Protein AF-A0A840SGR9-F1 (afdb_monomer_lite)

Foldseek 3Di:
DQDPLCVLLDPVCLLQADLVLVLLLVVVCPPLQPPADSCQSVDDNVSNSVSSCVSSVDDPQSDDLVSSQLSSLLSLLQDPVSLVLLVVLCVVVVHDLCPPVPDDDDPDPPSSRRRSNSSSCCVRPPVVSSVNSSQVSVVVPQDDWDKFFFPDALLDWDDDPVLLVQLQVVVQVVCCVVAVFNDWDWDWDDDDQKTKIKIWTKHHFDWDFDDDPPDTDTDTHTHTDIKMWIAGRRGNMIIIGPDDPVCVVVSVQSCCCRGSVHGCRRVDPCSVCSDDCVVVVVCDPVDDDDPPPPD

Sequence (295 aa):
MAGNLKKFVNPRFIKTVDLILMKALLARHEGECKGFSVDLLDQEEDSARTALESLLTGSEDSYPEGLRADLHRIAELGDARGLEIIQTQADRQGINLFPEMKTGDKDAPNKAHDPKHIAVRVFLEHPDLFDAAADHKAMLTADRLHEYAGRERGIAIDLTAEKVEAFRSAVAELFRDAFLGDYCRVGDYIDDDEINLVVSHGSMVSTMPVVEGQQERVISVRQISQAVLRYSENTGMLRLARVRKAHQPEIAELFASIVLEKPGFFDGDDAQDLYTLRPIELAGPSFAFDAATIR

Organism: NCBI:txid57001

pLDDT: mean 80.56, std 13.62, range [34.06, 95.5]

Structure (mmCIF, N/CA/C/O backbone):
data_AF-A0A840SGR9-F1
#
_entry.id   AF-A0A840SGR9-F1
#
loop_
_atom_site.group_PDB
_atom_site.id
_atom_site.type_symbol
_atom_site.label_atom_id
_atom_site.label_alt_id
_atom_site.label_comp_id
_atom_site.label_asym_id
_atom_site.label_entity_id
_atom_site.label_seq_id
_atom_site.pdbx_PDB_ins_code
_atom_site.Cartn_x
_atom_site.Cartn_y
_atom_site.Cartn_z
_atom_site.occupancy
_atom_site.B_iso_or_equiv
_atom_site.auth_seq_id
_atom_site.auth_comp_id
_atom_site.auth_asym_id
_atom_site.auth_atom_id
_atom_site.pdbx_PDB_model_num
ATOM 1 N N . MET A 1 1 ? 7.668 7.046 8.050 1.00 35.88 1 MET A N 1
ATOM 2 C CA . MET A 1 1 ? 7.599 6.941 9.523 1.00 35.88 1 MET A CA 1
ATOM 3 C C . MET A 1 1 ? 6.209 6.460 9.859 1.00 35.88 1 MET A C 1
ATOM 5 O O . MET A 1 1 ? 5.270 7.148 9.480 1.00 35.88 1 MET A O 1
ATOM 9 N N . ALA A 1 2 ? 6.080 5.295 10.493 1.00 42.34 2 ALA A N 1
ATOM 10 C CA . ALA A 1 2 ? 4.781 4.819 10.946 1.00 42.34 2 ALA A CA 1
ATOM 11 C C . ALA A 1 2 ? 4.152 5.884 11.853 1.00 42.34 2 ALA A C 1
ATOM 13 O O . ALA A 1 2 ? 4.804 6.393 12.772 1.00 42.34 2 ALA A O 1
ATOM 14 N N . GLY A 1 3 ? 2.915 6.277 11.546 1.00 52.06 3 GLY A N 1
ATOM 15 C CA . GLY A 1 3 ? 2.148 7.145 12.425 1.00 52.06 3 GLY A CA 1
ATOM 16 C C . GLY A 1 3 ? 2.084 6.494 13.802 1.00 52.06 3 GLY A C 1
ATOM 17 O O . GLY A 1 3 ? 1.818 5.300 13.911 1.00 52.06 3 GLY A O 1
ATOM 18 N N . ASN A 1 4 ? 2.382 7.262 14.848 1.00 67.12 4 ASN A N 1
ATOM 19 C CA . ASN A 1 4 ? 2.250 6.788 16.221 1.00 67.12 4 ASN A CA 1
ATOM 20 C C . ASN A 1 4 ? 0.805 6.295 16.412 1.00 67.12 4 ASN A C 1
ATOM 22 O O . ASN A 1 4 ? -0.126 7.102 16.325 1.00 67.12 4 ASN A O 1
ATOM 26 N N . LEU A 1 5 ? 0.629 4.988 16.628 1.00 76.75 5 LEU A N 1
ATOM 27 C CA . LEU A 1 5 ? -0.687 4.361 16.688 1.00 76.75 5 LEU A CA 1
ATOM 28 C C . LEU A 1 5 ? -1.539 4.988 17.800 1.00 76.75 5 LEU A C 1
ATOM 30 O O . LEU A 1 5 ? -2.708 5.280 17.566 1.00 76.75 5 LEU A O 1
ATOM 34 N N . LYS A 1 6 ? -0.944 5.379 18.936 1.00 75.19 6 LYS A N 1
ATOM 35 C CA . LYS A 1 6 ? -1.636 6.138 19.999 1.00 75.19 6 LYS A CA 1
ATOM 36 C C . LYS A 1 6 ? -2.180 7.498 19.541 1.00 75.19 6 LYS A C 1
ATOM 38 O O . LYS A 1 6 ? -3.177 7.976 20.074 1.00 75.19 6 LYS A O 1
ATOM 43 N N . LYS A 1 7 ? -1.573 8.150 18.538 1.00 78.81 7 LYS A N 1
ATOM 44 C CA . LYS A 1 7 ? -2.143 9.381 17.942 1.00 78.81 7 LYS A CA 1
ATOM 45 C C . LYS A 1 7 ? -3.364 9.079 17.073 1.00 78.81 7 LYS A C 1
ATOM 47 O O . LYS A 1 7 ? -4.292 9.895 17.001 1.00 78.81 7 LYS A O 1
ATOM 52 N N . PHE A 1 8 ? -3.358 7.933 16.396 1.00 82.69 8 PHE A N 1
ATOM 53 C CA . PHE A 1 8 ? -4.498 7.472 15.615 1.00 82.69 8 PHE A CA 1
ATOM 54 C C . PHE A 1 8 ? -5.645 7.038 16.539 1.00 82.69 8 PHE A C 1
ATOM 56 O O . PHE A 1 8 ? -6.760 7.543 16.415 1.00 82.69 8 PHE A O 1
ATOM 63 N N . VAL A 1 9 ? -5.355 6.229 17.549 1.00 84.31 9 VAL A N 1
ATOM 64 C CA . VAL A 1 9 ? -6.325 5.705 18.512 1.00 84.31 9 VAL A CA 1
ATOM 65 C C . VAL A 1 9 ? -6.526 6.676 19.684 1.00 84.31 9 VAL A C 1
ATOM 67 O O . VAL A 1 9 ? -6.272 6.382 20.845 1.00 84.31 9 VAL A O 1
ATOM 70 N N . ASN A 1 10 ? -6.935 7.904 19.367 1.00 85.00 10 ASN A N 1
ATOM 71 C CA . ASN A 1 10 ? -7.135 8.953 20.366 1.00 85.00 10 ASN A CA 1
ATOM 72 C C . ASN A 1 10 ? -8.564 8.925 20.959 1.00 85.00 10 ASN A C 1
ATOM 74 O O . ASN A 1 10 ? -9.469 8.351 20.349 1.00 85.00 10 ASN A O 1
ATOM 78 N N . PRO A 1 11 ? -8.817 9.594 22.103 1.00 84.81 11 PRO A N 1
ATOM 79 C CA . PRO A 1 11 ? -10.137 9.577 22.744 1.00 84.81 11 PRO A CA 1
ATOM 80 C C . PRO A 1 11 ? -11.277 10.058 21.842 1.00 84.81 11 PRO A C 1
ATOM 82 O O . PRO A 1 11 ? -12.408 9.601 21.972 1.00 84.81 11 PRO A O 1
ATOM 85 N N . ARG A 1 12 ? -10.995 10.972 20.902 1.00 85.56 12 ARG A N 1
ATOM 86 C CA . ARG A 1 12 ? -11.991 11.417 19.919 1.00 85.56 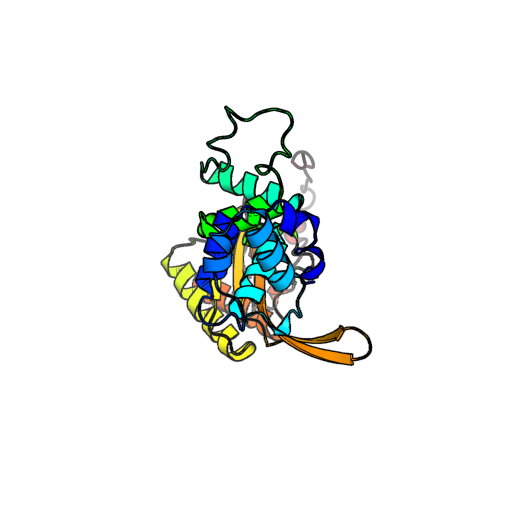12 ARG A CA 1
ATOM 87 C C . ARG A 1 12 ? -12.382 10.266 18.996 1.00 85.56 12 ARG A C 1
ATOM 89 O O . ARG A 1 12 ? -13.568 10.014 18.861 1.00 85.56 12 ARG A O 1
ATOM 96 N N . PHE A 1 13 ? -11.408 9.555 18.428 1.00 87.31 13 PHE A N 1
ATOM 97 C CA . PHE A 1 13 ? -11.648 8.404 17.558 1.00 87.31 13 PHE A CA 1
ATOM 98 C C . PHE A 1 13 ? -12.484 7.327 18.258 1.00 87.31 13 PHE A C 1
ATOM 100 O O . PHE A 1 13 ? -13.503 6.911 17.719 1.00 87.31 13 PHE A O 1
ATOM 107 N N . ILE A 1 14 ? -12.113 6.947 19.485 1.00 87.31 14 ILE A N 1
ATOM 108 C CA . ILE A 1 14 ? -12.827 5.922 20.270 1.00 87.31 14 ILE A CA 1
ATOM 109 C C . ILE A 1 14 ? -14.296 6.311 20.496 1.00 87.31 14 ILE A C 1
ATOM 111 O O . ILE A 1 14 ? -15.187 5.466 20.405 1.00 87.31 14 ILE A O 1
ATOM 115 N N . LYS A 1 15 ? -14.566 7.600 20.737 1.00 85.81 15 LYS A N 1
ATOM 116 C CA . LYS A 1 15 ? -15.925 8.124 20.929 1.00 85.81 15 LYS A CA 1
ATOM 117 C C . LYS A 1 15 ? -16.742 8.211 19.641 1.00 85.81 15 LYS A C 1
ATOM 119 O O . LYS A 1 15 ? -17.963 8.156 19.710 1.00 85.81 15 LYS A O 1
ATOM 124 N N . THR A 1 16 ? -16.106 8.390 18.483 1.00 82.94 16 THR A N 1
ATOM 125 C CA . THR A 1 16 ? -16.817 8.722 17.235 1.00 82.94 16 THR A CA 1
ATOM 126 C C . THR A 1 16 ? -16.870 7.597 16.211 1.00 82.94 16 THR A C 1
ATOM 128 O O . THR A 1 16 ? -17.729 7.637 15.330 1.00 82.94 16 THR A O 1
ATOM 131 N N . VAL A 1 17 ? -15.969 6.614 16.281 1.00 86.69 17 VAL A N 1
ATOM 132 C CA . VAL A 1 17 ? -15.926 5.492 15.331 1.00 86.69 17 VAL A CA 1
ATOM 133 C C . VAL A 1 17 ? -17.214 4.661 15.389 1.00 86.69 17 VAL A C 1
ATOM 135 O O . VAL A 1 17 ? -17.856 4.583 16.440 1.00 86.69 17 VAL A O 1
ATOM 138 N N . ASP A 1 18 ? -17.627 4.067 14.267 1.00 86.69 18 ASP A N 1
ATOM 139 C CA . ASP A 1 18 ? -18.767 3.146 14.274 1.00 86.69 18 ASP A CA 1
ATOM 140 C C . ASP A 1 18 ? -18.439 1.902 15.103 1.00 86.69 18 ASP A C 1
ATOM 142 O O . ASP A 1 18 ? -17.399 1.275 14.889 1.00 86.69 18 ASP A O 1
ATOM 146 N N . LEU A 1 19 ? -19.323 1.532 16.028 1.00 89.06 19 LEU A N 1
ATOM 147 C CA . LEU A 1 19 ? -19.149 0.310 16.809 1.00 89.06 19 LEU A CA 1
ATOM 148 C C . LEU A 1 19 ? -19.315 -0.939 15.942 1.00 89.06 19 LEU A C 1
ATOM 150 O O . LEU A 1 19 ? -18.609 -1.913 16.178 1.00 89.06 19 LEU A O 1
ATOM 154 N N . ILE A 1 20 ? -20.155 -0.899 14.903 1.00 89.19 20 ILE A N 1
ATOM 155 C CA . ILE A 1 20 ? -20.333 -2.005 13.954 1.00 89.19 20 ILE A CA 1
ATOM 156 C C . ILE A 1 20 ? -19.036 -2.230 13.171 1.00 89.19 20 ILE A C 1
ATOM 158 O O . ILE A 1 20 ? -18.568 -3.364 13.070 1.00 89.19 20 ILE A O 1
ATOM 162 N N . LEU A 1 21 ? -18.404 -1.155 12.684 1.00 90.56 21 LEU A N 1
ATOM 163 C CA . LEU A 1 21 ? -17.119 -1.254 11.982 1.00 90.56 21 LEU A CA 1
ATOM 164 C C . LEU A 1 21 ? -16.002 -1.734 12.912 1.00 90.56 21 LEU A C 1
ATOM 166 O O . LEU A 1 21 ? -15.217 -2.598 12.530 1.00 90.56 21 LEU A O 1
ATOM 170 N N . MET A 1 22 ? -15.934 -1.221 14.146 1.00 91.62 22 MET A N 1
ATOM 171 C CA . MET A 1 22 ? -14.940 -1.700 15.112 1.00 91.62 22 MET A CA 1
ATOM 172 C C . MET A 1 22 ? -15.157 -3.164 15.477 1.00 91.62 22 MET A C 1
ATOM 174 O O . MET A 1 22 ? -14.184 -3.908 15.579 1.00 91.62 22 MET A O 1
ATOM 178 N N . LYS A 1 23 ? -16.411 -3.598 15.623 1.00 92.00 23 LYS A N 1
ATOM 179 C CA . LYS A 1 23 ? -16.751 -5.002 15.843 1.00 92.00 23 LYS A CA 1
ATOM 180 C C . LYS A 1 23 ? -16.269 -5.863 14.681 1.00 92.00 23 LYS A C 1
AT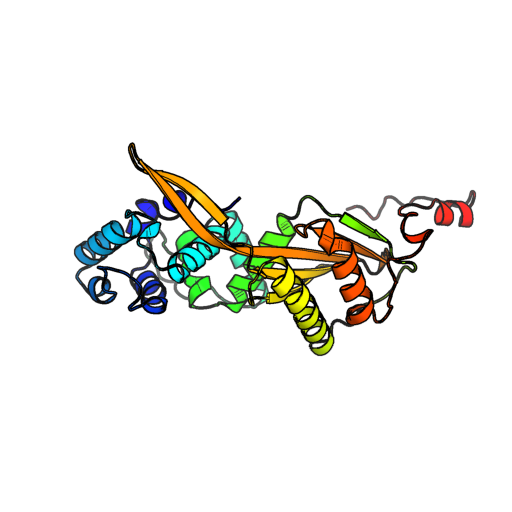OM 182 O O . LYS A 1 23 ? -15.577 -6.848 14.914 1.00 92.00 23 LYS A O 1
ATOM 187 N N . ALA A 1 24 ? -16.563 -5.461 13.445 1.00 92.62 24 ALA A N 1
ATOM 188 C CA . ALA A 1 24 ? -16.112 -6.162 12.246 1.00 92.62 24 ALA A CA 1
ATOM 189 C C . ALA A 1 24 ? -14.577 -6.216 12.141 1.00 92.62 24 ALA A C 1
ATOM 191 O O . ALA A 1 24 ? -14.026 -7.259 11.796 1.00 92.62 24 ALA A O 1
ATOM 192 N N . LEU A 1 25 ? -13.874 -5.132 12.492 1.00 92.81 25 LEU A N 1
ATOM 193 C CA . LEU A 1 25 ? -12.411 -5.109 12.533 1.00 92.81 25 LEU A CA 1
ATOM 194 C C . LEU A 1 25 ? -11.853 -6.079 13.581 1.00 92.81 25 LEU A C 1
ATOM 196 O O . LEU A 1 25 ? -10.953 -6.853 13.274 1.00 92.81 25 LEU A O 1
ATOM 200 N N . LEU A 1 26 ? -12.378 -6.049 14.808 1.00 91.38 26 LEU A N 1
ATOM 201 C CA . LEU A 1 26 ? -11.893 -6.884 15.910 1.00 91.38 26 LEU A CA 1
ATOM 202 C C . LEU A 1 26 ? -12.252 -8.364 15.731 1.00 91.38 26 LEU A C 1
ATOM 204 O O . LEU A 1 26 ? -11.460 -9.219 16.118 1.00 91.38 26 LEU A O 1
ATOM 208 N N . ALA A 1 27 ? -13.386 -8.672 15.095 1.00 91.19 27 ALA A N 1
ATOM 209 C CA . ALA A 1 27 ? -13.800 -10.039 14.771 1.00 91.19 27 ALA A CA 1
ATOM 210 C C . ALA A 1 27 ? -12.801 -10.769 13.858 1.00 91.19 27 ALA A C 1
ATOM 212 O O . ALA A 1 27 ? -12.652 -11.983 13.948 1.00 91.19 27 ALA A O 1
ATOM 213 N N . ARG A 1 28 ? -12.052 -10.039 13.019 1.00 90.19 28 ARG A N 1
ATOM 214 C CA . ARG A 1 28 ? -10.979 -10.616 12.184 1.00 90.19 28 ARG A CA 1
ATOM 215 C C . ARG A 1 28 ? -9.830 -11.209 13.003 1.00 90.19 28 ARG A C 1
ATOM 217 O O . ARG A 1 28 ? -9.076 -12.015 12.474 1.00 90.19 28 ARG A O 1
ATOM 224 N N . HIS A 1 29 ? -9.710 -10.795 14.263 1.00 88.62 29 HIS A N 1
ATOM 225 C CA . HIS A 1 29 ? -8.652 -11.179 15.201 1.00 88.62 29 HIS A CA 1
ATOM 226 C C . HIS A 1 29 ? -9.238 -11.875 16.443 1.00 88.62 29 HIS A C 1
ATOM 228 O O . HIS A 1 29 ? -8.640 -11.875 17.524 1.00 88.62 29 HIS A O 1
ATOM 234 N N . GLU A 1 30 ? -10.451 -12.423 16.317 1.00 80.31 30 GLU A N 1
ATOM 235 C CA . GLU A 1 30 ? -11.140 -13.108 17.406 1.00 80.31 30 GLU A CA 1
ATOM 236 C C . GLU A 1 30 ? -10.346 -14.338 17.875 1.00 80.31 30 GLU A C 1
ATOM 238 O O . GLU A 1 30 ? -9.783 -15.090 17.083 1.00 80.31 30 GLU A O 1
ATOM 243 N N . GLY A 1 31 ? -10.266 -14.529 19.194 1.00 75.06 31 GLY A N 1
ATOM 244 C CA . GLY A 1 31 ? -9.461 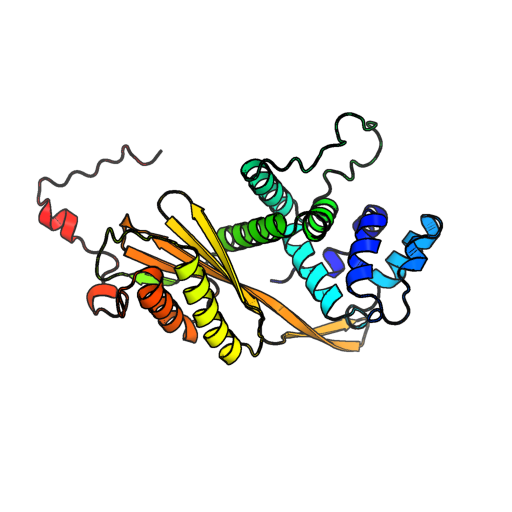-15.588 19.812 1.00 75.06 31 GLY A CA 1
ATOM 245 C C . GLY A 1 31 ? -7.988 -15.226 20.036 1.00 75.06 31 GLY A C 1
ATOM 246 O O . GLY A 1 31 ? -7.336 -15.856 20.868 1.00 75.06 31 GLY A O 1
ATOM 247 N N . GLU A 1 32 ? -7.474 -14.178 19.388 1.00 80.00 32 GLU A N 1
ATOM 248 C CA . GLU A 1 32 ? -6.113 -13.676 19.622 1.00 80.00 32 GLU A CA 1
ATOM 249 C C . GLU A 1 32 ? -6.087 -12.520 20.636 1.00 80.00 32 GLU A C 1
ATOM 251 O O . GLU A 1 32 ? -5.101 -12.329 21.356 1.00 80.00 32 GLU A O 1
ATOM 256 N N . CYS A 1 33 ? -7.180 -11.755 20.728 1.00 74.94 33 CYS A N 1
ATOM 257 C CA . CYS A 1 33 ? -7.338 -10.655 21.680 1.00 74.94 33 CYS A CA 1
ATOM 258 C C . CYS A 1 33 ? -7.405 -11.174 23.127 1.00 74.94 33 CYS A C 1
ATOM 260 O O . CYS A 1 33 ? -8.440 -11.646 23.603 1.00 74.94 33 CYS A O 1
ATOM 262 N N . LYS A 1 34 ? -6.302 -11.062 23.875 1.00 71.94 34 LYS A N 1
ATOM 263 C CA . LYS A 1 34 ? -6.255 -11.502 25.278 1.00 71.94 34 LYS A CA 1
ATOM 264 C C . LYS A 1 34 ? -7.130 -10.615 26.164 1.00 71.94 34 LYS A C 1
ATOM 266 O O . LYS A 1 34 ? -6.865 -9.428 26.316 1.00 71.94 34 LYS A O 1
ATOM 271 N N . GLY A 1 35 ? -8.118 -11.221 26.822 1.00 73.31 35 GLY A N 1
ATOM 272 C CA . GLY A 1 35 ? -8.947 -10.539 27.823 1.00 73.31 35 GLY A CA 1
ATOM 273 C C . GLY A 1 35 ? -10.020 -9.615 27.244 1.00 73.31 35 GLY A C 1
ATOM 274 O O . GLY A 1 35 ? -10.582 -8.817 27.989 1.00 73.31 35 GLY A O 1
ATOM 275 N N . PHE A 1 36 ? -10.321 -9.728 25.949 1.00 83.00 36 PHE A N 1
ATOM 276 C CA . PHE A 1 36 ? -11.390 -8.981 25.293 1.00 83.00 36 PHE A CA 1
ATOM 277 C C . PHE A 1 36 ? -12.263 -9.929 24.468 1.00 83.00 36 PHE A C 1
ATOM 279 O O . PHE A 1 36 ? -11.738 -10.751 23.720 1.00 83.00 36 PHE A O 1
ATOM 286 N N . SER A 1 37 ? -13.585 -9.802 24.599 1.00 85.06 37 SER A N 1
ATOM 287 C CA . SER A 1 37 ? -14.546 -10.461 23.710 1.00 85.06 37 SER A CA 1
ATOM 288 C C . SER A 1 37 ? -15.206 -9.421 22.814 1.00 85.06 37 SER A C 1
ATOM 290 O O . SER A 1 37 ? -15.598 -8.351 23.283 1.00 85.06 37 SER A O 1
ATOM 292 N N . VAL A 1 38 ? -15.359 -9.760 21.536 1.00 86.56 38 VAL A N 1
ATOM 293 C CA . VAL A 1 38 ? -16.043 -8.927 20.541 1.00 86.56 38 VAL A CA 1
ATOM 294 C C . VAL A 1 38 ? -17.521 -8.728 20.906 1.00 86.56 38 VAL A C 1
ATOM 296 O O . VAL A 1 38 ? -18.075 -7.665 20.629 1.00 86.56 38 VAL A O 1
ATOM 299 N N . ASP A 1 39 ? -18.124 -9.677 21.629 1.00 87.75 39 ASP A N 1
ATOM 300 C CA . ASP A 1 39 ? -19.503 -9.595 22.135 1.00 87.75 39 ASP A CA 1
ATOM 301 C C . ASP A 1 39 ? -19.712 -8.443 23.131 1.00 87.75 39 ASP A C 1
ATOM 303 O O . ASP A 1 39 ? -20.836 -7.992 23.347 1.00 87.75 39 ASP A O 1
ATOM 307 N N . LEU A 1 40 ? -18.639 -7.916 23.739 1.00 87.38 40 LEU A N 1
ATOM 308 C CA . LEU A 1 40 ? -18.730 -6.728 24.597 1.00 87.38 40 LEU A CA 1
ATOM 309 C C . LEU A 1 40 ? -19.223 -5.497 23.822 1.00 87.38 40 LEU A C 1
ATOM 311 O O . LEU A 1 40 ? -19.748 -4.568 24.429 1.00 87.38 40 LEU A O 1
ATOM 315 N N . LEU A 1 41 ? -19.078 -5.494 22.493 1.00 88.56 41 LEU A N 1
ATOM 316 C CA . LEU A 1 41 ? -19.559 -4.418 21.629 1.00 88.56 41 LEU A CA 1
ATOM 317 C C . LEU A 1 41 ? -21.049 -4.527 21.275 1.00 88.56 41 LEU A C 1
ATOM 319 O O . LEU A 1 41 ? -21.586 -3.576 20.717 1.00 88.56 41 LEU A O 1
ATOM 323 N N . ASP A 1 42 ? -21.719 -5.631 21.628 1.00 89.31 42 ASP A N 1
ATOM 324 C CA . ASP A 1 42 ? -23.178 -5.790 21.486 1.00 89.31 42 ASP A CA 1
ATOM 325 C C . ASP A 1 42 ? -23.964 -5.252 22.691 1.00 89.31 42 ASP A C 1
ATOM 327 O O . ASP A 1 42 ? -25.195 -5.297 22.718 1.00 89.31 42 ASP A O 1
ATOM 331 N N . GLN A 1 43 ? -23.256 -4.770 23.713 1.00 90.12 43 GLN A N 1
ATOM 332 C CA . GLN A 1 43 ? -23.855 -4.162 24.896 1.00 90.12 43 GLN A CA 1
ATOM 333 C C . GLN A 1 43 ? -24.392 -2.756 24.594 1.00 90.12 43 GLN A C 1
ATOM 335 O O . GLN A 1 43 ? -24.217 -2.216 23.501 1.00 90.12 43 GLN A O 1
ATOM 340 N N . GLU A 1 44 ? -25.035 -2.132 25.586 1.00 91.31 44 GLU A N 1
ATOM 341 C CA . GLU A 1 44 ? -25.413 -0.720 25.489 1.00 91.31 44 GLU A CA 1
ATOM 342 C C . GLU A 1 44 ? -24.196 0.154 25.153 1.00 91.31 44 GLU A C 1
ATOM 344 O O . GLU A 1 44 ? -23.084 -0.113 25.619 1.00 91.31 44 GLU A O 1
ATOM 349 N N . GLU A 1 45 ? -24.415 1.206 24.355 1.00 88.19 45 GLU A N 1
ATOM 350 C CA . GLU A 1 45 ? -23.341 1.994 23.736 1.00 88.19 45 GLU A CA 1
ATOM 351 C C . GLU A 1 45 ? -22.283 2.457 24.750 1.00 88.19 45 GLU A C 1
ATOM 353 O O . GLU A 1 45 ? -21.095 2.279 24.502 1.00 88.19 45 GLU A O 1
ATOM 358 N N . ASP A 1 46 ? -22.677 2.957 25.923 1.00 89.31 46 ASP A N 1
ATOM 359 C CA . ASP A 1 46 ? -21.733 3.405 26.958 1.00 89.31 46 ASP A CA 1
ATOM 360 C C . ASP A 1 46 ? -20.816 2.275 27.461 1.00 89.31 46 ASP A C 1
ATOM 362 O O . ASP A 1 46 ? -19.615 2.476 27.685 1.00 89.31 46 ASP A O 1
ATOM 366 N N . SER A 1 47 ? -21.361 1.063 27.593 1.00 89.94 47 SER A N 1
ATOM 367 C CA . SER A 1 47 ? -20.608 -0.114 28.039 1.00 89.94 47 SER A CA 1
ATOM 368 C C . SER A 1 47 ? -19.674 -0.605 26.933 1.00 89.94 47 SER A C 1
ATOM 370 O O . SER A 1 47 ? -18.488 -0.838 27.184 1.00 89.94 47 SER A O 1
ATOM 372 N N . ALA A 1 48 ? -20.164 -0.650 25.690 1.00 90.25 48 ALA A N 1
ATOM 373 C CA . ALA A 1 48 ? -19.367 -0.988 24.512 1.00 90.25 48 ALA A CA 1
ATOM 374 C C . ALA A 1 48 ? -18.197 -0.008 24.307 1.00 90.25 48 ALA A C 1
ATOM 376 O O . ALA A 1 48 ? -17.064 -0.420 24.053 1.00 90.25 48 ALA A O 1
ATOM 377 N N . ARG A 1 49 ? -18.438 1.299 24.475 1.00 91.31 49 ARG A N 1
ATOM 378 C CA . ARG A 1 49 ? -17.413 2.352 24.380 1.00 91.31 49 ARG A CA 1
ATOM 379 C C . ARG A 1 49 ? -16.369 2.229 25.478 1.00 91.31 49 ARG A C 1
ATOM 381 O O . ARG A 1 49 ? -15.187 2.380 25.188 1.00 91.31 49 ARG A O 1
ATOM 388 N N . THR A 1 50 ? -16.783 1.917 26.704 1.00 90.62 50 THR A N 1
ATOM 389 C CA . THR A 1 50 ? -15.862 1.699 27.830 1.00 90.62 50 THR A CA 1
ATOM 390 C C . THR A 1 50 ? -14.972 0.479 27.586 1.00 90.62 50 THR A C 1
ATOM 392 O O . THR A 1 50 ? -13.759 0.547 27.787 1.00 90.62 50 THR A O 1
ATOM 395 N N . ALA A 1 51 ? -15.545 -0.626 27.098 1.00 89.31 51 ALA A N 1
ATOM 396 C CA . ALA A 1 51 ? -14.781 -1.819 26.738 1.00 89.31 51 ALA A CA 1
ATOM 397 C C . ALA A 1 51 ? -13.784 -1.528 25.605 1.00 89.31 51 ALA A C 1
ATOM 399 O O . ALA A 1 51 ? -12.616 -1.915 25.688 1.00 89.31 51 ALA A O 1
ATOM 400 N N . LEU A 1 52 ? -14.227 -0.797 24.578 1.00 89.25 52 LEU A N 1
ATOM 401 C CA . LEU A 1 52 ? -13.382 -0.378 23.466 1.00 89.25 52 LEU A CA 1
ATOM 402 C C . LEU A 1 52 ? -12.249 0.543 23.930 1.00 89.25 52 LEU A C 1
ATOM 404 O O . LEU A 1 52 ? -11.108 0.352 23.520 1.00 89.25 52 LEU A O 1
ATOM 408 N N . GLU A 1 53 ? -12.541 1.516 24.795 1.00 89.56 53 GLU A N 1
ATOM 409 C CA . GLU A 1 53 ? -11.535 2.407 25.372 1.00 89.56 53 GLU A CA 1
ATOM 410 C C . GLU A 1 53 ? -10.507 1.614 26.178 1.00 89.56 53 GLU A C 1
ATOM 412 O O . GLU A 1 53 ? -9.310 1.790 25.969 1.00 89.56 53 GLU A O 1
ATOM 417 N N . SER A 1 54 ? -10.949 0.688 27.032 1.00 86.56 54 SER A N 1
ATOM 418 C CA . SER A 1 54 ? -10.051 -0.153 27.829 1.00 86.56 54 SER A CA 1
ATOM 419 C C . SER A 1 54 ? -9.145 -1.035 26.971 1.00 86.56 54 SER A C 1
ATOM 421 O O . SER A 1 54 ? -7.999 -1.270 27.351 1.00 86.56 54 SER A O 1
ATOM 423 N N . LEU A 1 55 ? -9.644 -1.535 25.837 1.00 86.00 55 LEU A N 1
ATOM 424 C CA . LEU A 1 55 ? -8.835 -2.287 24.884 1.00 86.00 55 LEU A CA 1
ATOM 425 C C . LEU A 1 55 ? -7.801 -1.358 24.242 1.00 86.00 55 LEU A C 1
ATOM 427 O O . LEU A 1 55 ? -6.605 -1.589 24.352 1.00 86.00 55 LEU A O 1
ATOM 431 N N . LEU A 1 56 ? -8.277 -0.284 23.615 1.00 84.69 56 LEU A N 1
ATOM 432 C CA . LEU A 1 56 ? -7.512 0.568 22.708 1.00 84.69 56 LEU A CA 1
ATOM 433 C C . LEU A 1 56 ? -6.567 1.573 23.393 1.00 84.69 56 LEU A C 1
ATOM 435 O O . LEU A 1 56 ? -5.682 2.137 22.745 1.00 84.69 56 LEU A O 1
ATOM 439 N N . THR A 1 57 ? -6.758 1.819 24.690 1.00 79.94 57 THR A N 1
ATOM 440 C CA . THR A 1 57 ? -5.839 2.620 25.520 1.00 79.94 57 THR A CA 1
ATOM 441 C C . THR A 1 57 ? -4.845 1.756 26.298 1.00 79.94 57 THR A C 1
ATOM 443 O O . THR A 1 57 ? -3.943 2.294 26.946 1.00 79.94 57 THR A O 1
ATOM 446 N N . GLY A 1 58 ? -4.982 0.428 26.206 1.00 73.94 58 GLY A N 1
ATOM 447 C CA . GLY A 1 58 ? -4.042 -0.544 26.745 1.00 73.94 58 GLY A CA 1
ATOM 448 C C . GLY A 1 58 ? -2.656 -0.485 26.090 1.00 73.94 58 GLY A C 1
ATOM 449 O O . GLY A 1 58 ? -2.379 0.307 25.188 1.00 73.94 58 GLY A O 1
ATOM 450 N N . SER A 1 59 ? -1.752 -1.337 26.576 1.00 70.62 59 SER A N 1
ATOM 451 C CA . SER A 1 59 ? -0.415 -1.483 25.989 1.00 70.62 59 SER A CA 1
ATOM 452 C C . SER A 1 59 ? -0.534 -2.082 24.586 1.00 70.62 59 SER A C 1
ATOM 454 O O . SER A 1 59 ? -1.210 -3.087 24.420 1.00 70.62 59 SER A O 1
ATOM 456 N N . GLU A 1 60 ? 0.143 -1.520 23.581 1.00 69.69 60 GLU A N 1
ATOM 457 C CA . GLU A 1 60 ? 0.078 -2.033 22.197 1.00 69.69 60 GLU A CA 1
ATOM 458 C C . GLU A 1 60 ? 0.575 -3.490 22.073 1.00 69.69 60 GLU A C 1
ATOM 460 O O . GLU A 1 60 ? 0.225 -4.183 21.121 1.00 69.69 60 GLU A O 1
ATOM 465 N N . ASP A 1 61 ? 1.347 -3.974 23.053 1.00 64.69 61 ASP A N 1
ATOM 466 C CA . ASP A 1 61 ? 1.797 -5.368 23.169 1.00 64.69 61 ASP A CA 1
ATOM 467 C C . ASP A 1 61 ? 0.678 -6.352 23.543 1.00 64.69 61 ASP A C 1
ATOM 469 O O . ASP A 1 61 ? 0.856 -7.566 23.419 1.00 64.69 61 ASP A O 1
ATOM 473 N N . SER A 1 62 ? -0.466 -5.865 24.036 1.00 69.69 62 SER A N 1
ATOM 474 C CA . SER A 1 62 ? -1.630 -6.717 24.295 1.00 69.69 62 SER A CA 1
ATOM 475 C C . SER A 1 62 ? -2.443 -6.992 23.033 1.00 69.69 62 SER A C 1
ATOM 477 O O . SER A 1 62 ? -3.278 -7.901 23.045 1.00 69.69 62 SER A O 1
ATOM 479 N N . TYR A 1 63 ? -2.204 -6.241 21.952 1.00 77.19 63 TYR A N 1
ATOM 480 C CA . TYR A 1 63 ? -2.881 -6.462 20.683 1.00 77.19 63 TYR A CA 1
ATOM 481 C C . TYR A 1 63 ? -2.318 -7.694 19.985 1.00 77.19 63 TYR A C 1
ATOM 483 O O . TYR A 1 63 ? -1.099 -7.895 19.965 1.00 77.19 63 TYR A O 1
ATOM 491 N N . PRO A 1 64 ? -3.184 -8.485 19.335 1.00 82.38 64 PRO A N 1
ATOM 492 C CA . PRO A 1 64 ? -2.740 -9.413 18.311 1.00 82.38 64 PRO A CA 1
ATOM 493 C C . PRO A 1 64 ? -1.853 -8.706 17.289 1.00 82.38 64 PRO A C 1
ATOM 495 O O . PRO A 1 64 ? -2.104 -7.550 16.924 1.00 82.38 64 PRO A O 1
ATOM 498 N N . GLU A 1 65 ? -0.833 -9.406 16.792 1.00 78.94 65 GLU A N 1
ATOM 499 C CA . GLU A 1 65 ? 0.058 -8.852 15.772 1.00 78.94 65 GLU A CA 1
ATOM 500 C C . GLU A 1 65 ? -0.735 -8.406 14.534 1.00 78.94 65 GLU A C 1
ATOM 502 O O . GLU A 1 65 ? -0.485 -7.311 14.021 1.00 78.94 65 GLU A O 1
ATOM 507 N N . GLY A 1 66 ? -1.738 -9.197 14.132 1.00 81.62 66 GLY A N 1
ATOM 508 C CA . GLY A 1 66 ? -2.649 -8.881 13.032 1.00 81.62 66 GLY A CA 1
ATOM 509 C C . GLY A 1 66 ? -3.441 -7.593 13.260 1.00 81.62 66 GLY A C 1
ATOM 510 O O . GLY A 1 66 ? -3.449 -6.720 12.393 1.00 81.62 66 GLY A O 1
ATOM 511 N N . LEU A 1 67 ? -4.041 -7.416 14.443 1.00 86.88 67 LEU A N 1
ATOM 512 C CA . LEU A 1 67 ? -4.816 -6.212 14.764 1.00 86.88 67 LEU A CA 1
ATOM 513 C C . LEU A 1 67 ? -3.944 -4.959 14.710 1.00 86.88 67 LEU A C 1
ATOM 515 O O . LEU A 1 67 ? -4.331 -3.937 14.144 1.00 86.88 67 LEU A O 1
ATOM 519 N N . ARG A 1 68 ? -2.745 -5.031 15.286 1.00 83.25 68 ARG A N 1
ATOM 520 C CA . ARG A 1 68 ? -1.803 -3.912 15.267 1.00 83.25 68 ARG A CA 1
ATOM 521 C C . ARG A 1 68 ? -1.361 -3.576 13.840 1.00 83.25 68 ARG A C 1
ATOM 523 O O . ARG A 1 68 ? -1.257 -2.395 13.510 1.00 83.25 68 ARG A O 1
ATOM 530 N N . ALA A 1 69 ? -1.128 -4.580 12.992 1.00 80.88 69 ALA A N 1
ATOM 531 C CA . ALA A 1 69 ? -0.799 -4.371 11.583 1.00 80.88 69 ALA A CA 1
ATOM 532 C C . ALA A 1 69 ? -1.952 -3.694 10.819 1.00 80.88 69 ALA A C 1
ATOM 534 O O . ALA A 1 69 ? -1.721 -2.689 10.142 1.00 80.88 69 ALA A O 1
ATOM 535 N N . ASP A 1 70 ? -3.187 -4.176 10.987 1.00 88.75 70 ASP A N 1
ATOM 536 C CA . ASP A 1 70 ? -4.385 -3.589 10.372 1.00 88.75 70 ASP A CA 1
ATOM 537 C C . ASP A 1 70 ? -4.577 -2.130 10.813 1.00 88.75 70 ASP A C 1
ATOM 539 O O . ASP A 1 70 ? -4.759 -1.238 9.983 1.00 88.75 70 ASP A O 1
ATOM 543 N N . LEU A 1 71 ? -4.451 -1.849 12.114 1.00 89.00 71 LEU A N 1
ATOM 544 C CA . LEU A 1 71 ? -4.576 -0.491 12.641 1.00 89.00 71 LEU A CA 1
ATOM 545 C C . LEU A 1 71 ? -3.493 0.454 12.106 1.00 89.00 71 LEU A C 1
ATOM 547 O O . LEU A 1 71 ? -3.787 1.620 11.841 1.00 89.00 71 LEU A O 1
ATOM 551 N N . HIS A 1 72 ? -2.259 -0.021 11.919 1.00 85.81 72 HIS A N 1
ATOM 552 C CA . HIS A 1 72 ? -1.213 0.780 11.284 1.00 85.81 72 HIS A CA 1
ATOM 553 C C . HIS A 1 72 ? -1.541 1.098 9.825 1.00 85.81 72 HIS A C 1
ATOM 555 O O . HIS A 1 72 ? -1.409 2.257 9.437 1.00 85.81 72 HIS A O 1
ATOM 561 N N . ARG A 1 73 ? -2.017 0.119 9.043 1.00 87.06 73 ARG A N 1
ATOM 562 C CA . ARG A 1 73 ? -2.450 0.352 7.654 1.00 87.06 73 ARG A CA 1
ATOM 563 C C . ARG A 1 73 ? -3.570 1.384 7.600 1.00 87.06 73 ARG A C 1
ATOM 565 O O . ARG A 1 73 ? -3.475 2.360 6.866 1.00 87.06 73 ARG A O 1
ATOM 572 N N . ILE A 1 74 ? -4.604 1.219 8.424 1.00 92.19 74 ILE A N 1
ATOM 573 C CA . ILE A 1 74 ? -5.723 2.169 8.499 1.00 92.19 74 ILE A CA 1
ATOM 574 C C . ILE A 1 74 ? -5.215 3.566 8.881 1.00 92.19 74 ILE A C 1
ATOM 576 O O . ILE A 1 74 ? -5.619 4.562 8.278 1.00 92.19 74 ILE A O 1
ATOM 580 N N . ALA A 1 75 ? -4.299 3.662 9.848 1.00 90.00 75 ALA A N 1
ATOM 581 C CA . ALA A 1 75 ? -3.723 4.934 10.270 1.00 90.00 75 ALA A CA 1
ATOM 582 C C . ALA A 1 75 ? -2.950 5.650 9.151 1.00 90.00 75 ALA A C 1
ATOM 584 O O . ALA A 1 75 ? -2.890 6.881 9.162 1.00 90.00 75 ALA A O 1
ATOM 585 N N . GLU A 1 76 ? -2.396 4.921 8.176 1.00 88.31 76 GLU A N 1
ATOM 586 C CA . GLU A 1 76 ? -1.749 5.522 7.008 1.00 88.31 76 GLU A CA 1
ATOM 587 C C . GLU A 1 76 ? -2.729 6.252 6.094 1.00 88.31 76 GLU A C 1
ATOM 589 O O . GLU A 1 76 ? -2.307 7.201 5.448 1.00 88.31 76 GLU A O 1
ATOM 594 N N . LEU A 1 77 ? -4.015 5.900 6.056 1.00 92.38 77 LEU A N 1
ATOM 595 C CA . LEU A 1 77 ? -5.034 6.627 5.279 1.00 92.38 77 LEU A CA 1
ATOM 596 C C . LEU A 1 77 ? -6.016 7.429 6.148 1.00 92.38 77 LEU A C 1
ATOM 598 O O . LEU A 1 77 ? -6.834 8.180 5.629 1.00 92.38 77 LEU A O 1
ATOM 602 N N . GLY A 1 78 ? -5.906 7.336 7.473 1.00 91.06 78 GLY A N 1
ATOM 603 C CA . GLY A 1 78 ? -6.799 7.983 8.436 1.00 91.06 78 GLY A CA 1
ATOM 604 C C . GLY A 1 78 ? -6.551 9.474 8.694 1.00 91.06 78 GLY A C 1
ATOM 605 O O . GLY A 1 78 ? -6.882 9.968 9.774 1.00 91.06 78 GLY A O 1
ATOM 606 N N . ASP A 1 79 ? -5.938 10.194 7.754 1.00 90.19 79 ASP A N 1
ATOM 607 C CA . ASP A 1 79 ? -5.710 11.642 7.810 1.00 90.19 79 ASP A CA 1
ATOM 608 C C . ASP A 1 79 ? -6.439 12.369 6.666 1.00 90.19 79 ASP A C 1
ATOM 610 O O . ASP A 1 79 ? -6.971 11.741 5.755 1.00 90.19 79 ASP A O 1
ATOM 614 N N . ALA A 1 80 ? -6.500 13.705 6.716 1.00 90.00 80 ALA A N 1
ATOM 615 C CA . ALA A 1 80 ? -7.230 14.495 5.716 1.00 90.00 80 ALA A CA 1
ATOM 616 C C . ALA A 1 80 ? -6.754 14.211 4.279 1.00 90.00 80 ALA A C 1
ATOM 618 O O . ALA A 1 80 ? -7.569 14.046 3.378 1.00 90.00 80 ALA A O 1
ATOM 619 N N . ARG A 1 81 ? -5.438 14.059 4.089 1.00 90.69 81 ARG A N 1
ATOM 620 C CA . ARG A 1 81 ? -4.851 13.711 2.790 1.00 90.69 81 ARG A CA 1
ATOM 621 C C . ARG A 1 81 ? -5.240 12.299 2.345 1.00 90.69 81 ARG A C 1
ATOM 623 O O . ARG A 1 81 ? -5.482 12.071 1.169 1.00 90.69 81 ARG A O 1
ATOM 630 N N . GLY A 1 82 ? -5.282 11.340 3.266 1.00 92.06 82 GLY A N 1
ATOM 631 C CA . GLY A 1 82 ? -5.733 9.979 2.993 1.00 92.06 82 GLY A CA 1
ATOM 632 C C . GLY A 1 82 ? -7.198 9.938 2.565 1.00 92.06 82 GLY A C 1
ATOM 633 O O . GLY A 1 82 ? -7.517 9.249 1.601 1.00 92.06 82 GLY A O 1
ATOM 634 N N . LEU A 1 83 ? -8.061 10.745 3.191 1.00 91.75 83 LEU A N 1
ATOM 635 C CA . LEU A 1 83 ? -9.457 10.898 2.773 1.00 91.75 83 LEU A CA 1
ATOM 636 C C . LEU A 1 83 ? -9.578 11.444 1.341 1.00 91.75 83 LEU A C 1
ATOM 638 O O . LEU A 1 83 ? -10.339 10.889 0.554 1.00 91.75 83 LEU A O 1
ATOM 642 N N . GLU A 1 84 ? -8.816 12.481 0.986 1.00 91.50 84 GLU A N 1
ATOM 643 C CA . GLU A 1 84 ? -8.794 13.035 -0.380 1.00 91.50 84 GLU A CA 1
ATOM 644 C C . GLU A 1 84 ? -8.369 11.981 -1.420 1.00 91.50 84 GLU A C 1
ATOM 646 O O . GLU A 1 84 ? -8.981 11.857 -2.484 1.00 91.50 84 GLU A O 1
ATOM 651 N N . ILE A 1 85 ? -7.347 11.178 -1.101 1.00 93.06 85 ILE A N 1
ATOM 652 C CA . ILE A 1 85 ? -6.866 10.099 -1.977 1.00 93.06 85 ILE A CA 1
ATOM 653 C C . ILE A 1 85 ? -7.935 9.013 -2.135 1.00 93.06 85 ILE A C 1
ATOM 655 O O . ILE A 1 85 ? -8.207 8.592 -3.260 1.00 93.06 85 ILE A O 1
ATOM 659 N N . ILE A 1 86 ? -8.560 8.587 -1.032 1.00 94.00 86 ILE A N 1
ATOM 660 C CA . ILE A 1 86 ? -9.652 7.605 -1.036 1.00 94.00 86 ILE A CA 1
ATOM 661 C C . ILE A 1 86 ? -10.806 8.090 -1.919 1.00 94.00 86 ILE A C 1
ATOM 663 O O . ILE A 1 86 ? -11.283 7.331 -2.756 1.00 94.00 86 ILE A O 1
ATOM 667 N N . GLN A 1 87 ? -11.231 9.347 -1.767 1.00 91.44 87 GLN A N 1
ATOM 668 C CA . GLN A 1 87 ? -12.304 9.931 -2.577 1.00 91.44 87 GLN A CA 1
ATOM 669 C C . GLN A 1 87 ? -11.937 9.948 -4.061 1.00 91.44 87 GLN A C 1
ATOM 671 O O . GLN A 1 87 ? -12.707 9.474 -4.887 1.00 91.44 87 GLN A O 1
ATOM 676 N N . THR A 1 88 ? -10.718 10.383 -4.385 1.00 90.25 88 THR A N 1
ATOM 677 C CA . THR A 1 88 ? -10.224 10.392 -5.768 1.00 90.25 88 THR A CA 1
ATOM 678 C C . THR A 1 88 ? -10.233 8.991 -6.388 1.00 90.25 88 THR A C 1
ATOM 680 O O . THR A 1 88 ? -10.608 8.832 -7.548 1.00 90.25 88 THR A O 1
ATOM 683 N N . GLN A 1 89 ? -9.823 7.958 -5.640 1.00 90.88 89 GLN A N 1
ATOM 684 C CA . GLN A 1 89 ? -9.864 6.581 -6.146 1.00 90.88 89 GLN A CA 1
ATOM 685 C C . GLN A 1 89 ? -11.293 6.038 -6.247 1.00 90.88 89 GLN A C 1
ATOM 687 O O . GLN A 1 89 ? -11.608 5.338 -7.207 1.00 90.88 89 GLN A O 1
ATOM 692 N N . ALA A 1 90 ? -12.169 6.387 -5.308 1.00 90.56 90 ALA A N 1
ATOM 693 C CA . ALA A 1 90 ? -13.562 5.964 -5.335 1.00 90.56 90 ALA A CA 1
ATOM 694 C C . ALA A 1 90 ? -14.298 6.541 -6.548 1.00 90.56 90 ALA A C 1
ATOM 696 O O . ALA A 1 90 ? -14.974 5.796 -7.255 1.00 90.56 90 ALA A O 1
ATOM 697 N N . ASP A 1 91 ? -14.091 7.826 -6.845 1.00 88.88 91 ASP A N 1
ATOM 698 C CA . ASP A 1 91 ? -14.667 8.493 -8.014 1.00 88.88 91 ASP A CA 1
ATOM 699 C C . ASP A 1 91 ? -14.220 7.821 -9.320 1.00 88.88 91 ASP A C 1
ATOM 701 O O . ASP A 1 91 ? -15.039 7.569 -10.204 1.00 88.88 91 ASP A O 1
ATOM 705 N N . ARG A 1 92 ? -12.938 7.447 -9.422 1.00 85.75 92 ARG A N 1
ATOM 706 C CA . ARG A 1 92 ? -12.400 6.713 -10.582 1.00 85.75 92 ARG A CA 1
ATOM 707 C C . ARG A 1 92 ? -13.018 5.331 -10.759 1.00 85.75 92 ARG A C 1
ATOM 709 O O . ARG A 1 92 ? -13.214 4.899 -11.890 1.00 85.75 92 ARG A O 1
ATOM 716 N N . GLN A 1 93 ? -13.326 4.649 -9.659 1.00 86.62 93 GLN A N 1
ATOM 717 C CA . GLN A 1 93 ? -13.964 3.330 -9.670 1.00 86.62 93 GLN A CA 1
ATOM 718 C C . GLN A 1 93 ? -15.503 3.411 -9.708 1.00 86.62 93 GLN A C 1
ATOM 720 O O . GLN A 1 93 ? -16.172 2.380 -9.726 1.00 86.62 93 GLN A O 1
ATOM 725 N N . GLY A 1 94 ? -16.085 4.618 -9.715 1.00 86.31 94 GLY A N 1
ATOM 726 C CA . GLY A 1 94 ? -17.535 4.820 -9.660 1.00 86.31 94 GLY A CA 1
ATOM 727 C C . GLY A 1 94 ? -18.178 4.368 -8.342 1.00 86.31 94 GLY A C 1
ATOM 728 O O . GLY A 1 94 ? -19.379 4.094 -8.303 1.00 86.31 94 GLY A O 1
ATOM 729 N N . ILE A 1 95 ? -17.399 4.270 -7.262 1.00 87.62 95 ILE A N 1
ATOM 730 C CA . ILE A 1 95 ? -17.861 3.831 -5.943 1.00 87.62 95 ILE A CA 1
ATOM 731 C C . ILE A 1 95 ? -18.405 5.037 -5.178 1.00 87.62 95 ILE A C 1
ATOM 733 O O . ILE A 1 95 ? -17.671 5.952 -4.810 1.00 87.62 95 ILE A O 1
ATOM 737 N N . ASN A 1 96 ? -19.700 5.017 -4.863 1.00 82.31 96 ASN A N 1
ATOM 738 C CA . ASN A 1 96 ? -20.284 6.011 -3.970 1.00 82.31 96 ASN A CA 1
ATOM 739 C C . ASN A 1 96 ? -20.020 5.633 -2.504 1.00 82.31 96 ASN A C 1
ATOM 741 O O . ASN A 1 96 ? -20.760 4.838 -1.926 1.00 82.31 96 ASN A O 1
ATOM 745 N N . LEU A 1 97 ? -19.006 6.248 -1.892 1.00 77.19 97 LEU A N 1
ATOM 746 C CA . LEU A 1 97 ? -18.668 6.057 -0.474 1.00 77.19 97 LEU A CA 1
ATOM 747 C C . LEU A 1 97 ? -19.710 6.630 0.503 1.00 77.19 97 LEU A C 1
ATOM 749 O O . LEU A 1 97 ? -19.698 6.295 1.689 1.00 77.19 97 LEU A O 1
ATOM 753 N N . PHE A 1 98 ? -20.625 7.480 0.025 1.00 73.31 98 PHE A N 1
ATOM 754 C CA . PHE A 1 98 ? -21.612 8.186 0.845 1.00 73.31 98 PHE A CA 1
ATOM 755 C C . PHE A 1 98 ? -23.055 7.972 0.350 1.00 73.31 98 PHE A C 1
ATOM 757 O O . PHE A 1 98 ? -23.744 8.936 -0.001 1.00 73.31 98 PHE A O 1
ATOM 764 N N . PRO A 1 99 ? -23.570 6.729 0.327 1.00 58.72 99 PRO A N 1
ATOM 765 C CA . PRO A 1 99 ? -24.905 6.453 -0.207 1.00 58.72 99 PRO A CA 1
ATOM 766 C C . PRO A 1 99 ? -26.039 7.077 0.630 1.00 58.72 99 PRO A C 1
ATOM 768 O O . PRO A 1 99 ? -27.050 7.499 0.071 1.00 58.72 99 PRO A O 1
ATOM 771 N N . GLU A 1 100 ? -25.858 7.205 1.948 1.00 55.16 100 GLU A N 1
ATOM 772 C CA . GLU A 1 100 ? -26.907 7.608 2.906 1.00 55.16 100 GLU A CA 1
ATOM 773 C C . GLU A 1 100 ? -26.896 9.105 3.278 1.00 55.16 100 GLU A C 1
ATOM 775 O O . GLU A 1 100 ? -27.786 9.592 3.975 1.00 55.16 100 GLU A O 1
ATOM 780 N N . MET A 1 101 ? -25.930 9.885 2.780 1.00 50.28 101 MET A N 1
ATOM 781 C CA . MET A 1 101 ? -25.770 11.304 3.144 1.00 50.28 101 MET A CA 1
ATOM 782 C C . MET A 1 101 ? -26.894 12.234 2.662 1.00 50.28 101 MET A C 1
ATOM 784 O O . MET A 1 101 ? -26.910 13.409 3.023 1.00 50.28 101 MET A O 1
ATOM 788 N N . LYS A 1 102 ? -27.857 11.753 1.867 1.00 43.22 102 LYS A N 1
ATOM 789 C CA . LYS A 1 102 ? -28.970 12.594 1.399 1.00 43.22 102 LYS A CA 1
ATOM 790 C C . LYS A 1 102 ? -30.033 12.877 2.471 1.00 43.22 102 LYS A C 1
ATOM 792 O O . LYS A 1 102 ? -30.922 13.682 2.204 1.00 43.22 102 LYS A O 1
ATOM 797 N N . THR A 1 103 ? -29.963 12.267 3.659 1.00 41.91 103 THR A N 1
ATOM 798 C CA . THR A 1 103 ? -31.069 12.313 4.641 1.00 41.91 103 THR A CA 1
ATOM 799 C C . THR A 1 103 ? -30.661 12.504 6.115 1.00 41.91 103 THR A C 1
ATOM 801 O O . THR A 1 103 ? -31.436 12.152 6.997 1.00 41.91 103 THR A O 1
ATOM 804 N N . GLY A 1 104 ? -29.481 13.061 6.418 1.00 42.75 104 GLY A N 1
ATOM 805 C CA . GLY A 1 104 ? -28.983 13.207 7.802 1.00 42.75 104 GLY A CA 1
ATOM 806 C C . GLY A 1 104 ? -29.048 14.625 8.394 1.00 42.75 104 GLY A C 1
ATOM 807 O O . GLY A 1 104 ? -28.698 15.595 7.726 1.00 42.75 104 GLY A O 1
ATOM 808 N N . ASP A 1 105 ? -29.474 14.707 9.657 1.00 47.75 105 ASP A N 1
ATOM 809 C CA . ASP A 1 105 ? -29.713 15.902 10.484 1.00 47.75 105 ASP A CA 1
ATOM 810 C C . ASP A 1 105 ? -28.456 16.774 10.727 1.00 47.75 105 ASP A C 1
ATOM 812 O O . ASP A 1 105 ? -27.346 16.259 10.869 1.00 47.75 105 ASP A O 1
ATOM 816 N N . LYS A 1 106 ? -28.621 18.104 10.782 1.00 50.62 106 LYS A N 1
ATOM 817 C CA . LYS A 1 106 ? -27.518 19.095 10.710 1.00 50.62 106 LYS A CA 1
ATOM 818 C C . LYS A 1 106 ? -26.636 19.194 11.965 1.00 50.62 106 LYS A C 1
ATOM 820 O O . LYS A 1 106 ? -25.557 19.777 11.872 1.00 50.62 106 LYS A O 1
ATOM 825 N N . ASP A 1 107 ? -27.064 18.626 13.093 1.00 48.22 107 ASP A N 1
ATOM 826 C CA . ASP A 1 107 ? -26.440 18.854 14.408 1.00 48.22 107 ASP A CA 1
ATOM 827 C C . ASP A 1 107 ? -25.668 17.648 14.986 1.00 48.22 107 ASP A C 1
ATOM 829 O O . ASP A 1 107 ? -25.035 17.765 16.037 1.00 48.22 107 ASP A O 1
ATOM 833 N N . ALA A 1 108 ? -25.641 16.494 14.308 1.00 46.75 108 ALA A N 1
ATOM 834 C CA . ALA A 1 108 ? -24.748 15.393 14.684 1.00 46.75 108 ALA A CA 1
ATOM 835 C C . ALA A 1 108 ? -23.352 15.600 14.058 1.00 46.75 108 ALA A C 1
ATOM 837 O O . ALA A 1 108 ? -23.271 16.002 12.894 1.00 46.75 108 ALA A O 1
ATOM 838 N N . PRO A 1 109 ? -22.232 15.301 14.757 1.00 47.12 109 PRO A N 1
ATOM 839 C CA . PRO A 1 109 ? -20.926 15.272 14.108 1.00 47.12 109 PRO A CA 1
ATOM 840 C C . PRO A 1 109 ? -21.018 14.304 12.931 1.00 47.12 109 PRO A C 1
ATOM 842 O O . PRO A 1 109 ? -21.302 13.122 13.128 1.00 47.12 109 PRO A O 1
ATOM 845 N N . ASN A 1 110 ? -20.843 14.822 11.714 1.00 56.56 110 ASN A N 1
ATOM 846 C CA . ASN A 1 110 ? -21.032 14.051 10.494 1.00 56.56 110 ASN A CA 1
ATOM 847 C C . ASN A 1 110 ? -19.943 12.968 10.415 1.00 56.56 110 ASN A C 1
ATOM 849 O O . ASN A 1 110 ? -18.861 13.187 9.867 1.00 56.56 110 ASN A O 1
ATOM 853 N N . LYS A 1 111 ? -20.230 11.803 11.016 1.00 57.81 111 LYS A N 1
ATOM 854 C CA . LYS A 1 111 ? -19.370 10.607 11.050 1.00 57.81 111 LYS A CA 1
ATOM 855 C C . L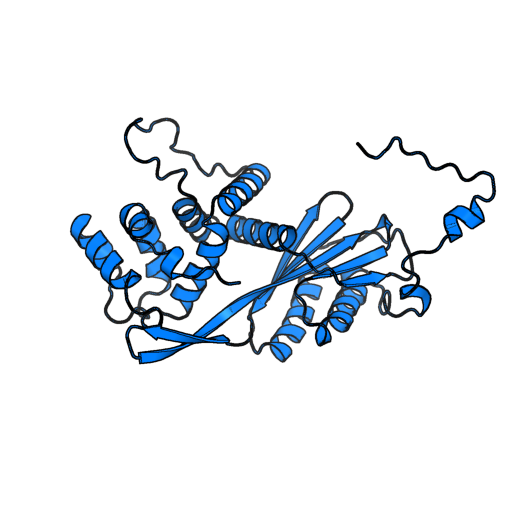YS A 1 111 ? -18.890 10.235 9.651 1.00 57.81 111 LYS A C 1
ATOM 857 O O . LYS A 1 111 ? -17.793 9.714 9.489 1.00 57.81 111 LYS A O 1
ATOM 862 N N . ALA A 1 112 ? -19.686 10.579 8.644 1.00 58.53 112 ALA A N 1
ATOM 863 C CA . ALA A 1 112 ? -19.446 10.235 7.268 1.00 58.53 112 ALA A CA 1
ATOM 864 C C . ALA A 1 112 ? -18.396 11.136 6.574 1.00 58.53 112 ALA A C 1
ATOM 866 O O . ALA A 1 112 ? -18.109 10.923 5.411 1.00 58.53 112 ALA A O 1
ATOM 867 N N . HIS A 1 113 ? -17.731 12.070 7.269 1.00 67.50 113 HIS A N 1
ATOM 868 C CA . HIS A 1 113 ? -16.523 12.740 6.749 1.00 67.50 113 HIS A CA 1
ATOM 869 C C . HIS A 1 113 ? -15.303 12.659 7.680 1.00 67.50 113 HIS A C 1
ATOM 871 O O . HIS A 1 113 ? -14.293 13.306 7.405 1.00 67.50 113 HIS A O 1
ATOM 877 N N . ASP A 1 114 ? -15.353 11.893 8.777 1.00 84.56 114 ASP A N 1
ATOM 878 C CA . ASP A 1 114 ? -14.154 11.708 9.602 1.00 84.56 114 ASP A CA 1
ATOM 879 C C . ASP A 1 114 ? -13.142 10.807 8.861 1.00 84.56 114 ASP A C 1
ATOM 881 O O . ASP A 1 114 ? -13.480 9.664 8.536 1.00 84.56 114 ASP A O 1
ATOM 885 N N . PRO A 1 115 ? -11.901 11.270 8.598 1.00 89.38 115 PRO A N 1
ATOM 886 C CA . PRO A 1 115 ? -10.939 10.498 7.814 1.00 89.38 115 PRO A CA 1
ATOM 887 C C . PRO A 1 115 ? -10.637 9.114 8.388 1.00 89.38 115 PRO A C 1
ATOM 889 O O . PRO A 1 115 ? -10.463 8.159 7.636 1.00 89.38 115 PRO A O 1
ATOM 892 N N . LYS A 1 116 ? -10.605 8.976 9.720 1.00 90.75 116 LYS A N 1
ATOM 893 C CA . LYS A 1 116 ? -10.307 7.693 10.366 1.00 90.75 116 LYS A CA 1
ATOM 894 C C . LYS A 1 116 ? -11.469 6.730 10.205 1.00 90.75 116 LYS A C 1
ATOM 896 O O . LYS A 1 116 ? -11.249 5.557 9.934 1.00 90.75 116 LYS A O 1
ATOM 901 N N . HIS A 1 117 ? -12.694 7.229 10.352 1.00 88.75 117 HIS A N 1
ATOM 902 C CA . HIS A 1 117 ? -13.896 6.432 10.144 1.00 88.75 117 HIS A CA 1
ATOM 903 C C . HIS A 1 117 ? -13.974 5.908 8.704 1.00 88.75 117 HIS A C 1
ATOM 905 O O . HIS A 1 117 ? -14.193 4.717 8.496 1.00 88.75 117 HIS A O 1
ATOM 911 N N . ILE A 1 118 ? -13.726 6.770 7.713 1.00 89.88 118 ILE A N 1
ATOM 912 C CA . ILE A 1 118 ? -13.723 6.366 6.302 1.00 89.88 118 ILE A CA 1
ATOM 913 C C . ILE A 1 118 ? -12.585 5.399 5.990 1.00 89.88 118 ILE A C 1
ATOM 915 O O . ILE A 1 118 ? -12.822 4.412 5.301 1.00 89.88 118 ILE A O 1
ATOM 919 N N . ALA A 1 119 ? -11.389 5.605 6.546 1.00 93.12 119 ALA A N 1
ATOM 920 C CA . ALA A 1 119 ? -10.290 4.660 6.380 1.00 93.12 119 ALA A CA 1
ATOM 921 C C . ALA A 1 119 ? -10.638 3.262 6.928 1.00 93.12 119 ALA A C 1
ATOM 923 O O . ALA A 1 119 ? -10.384 2.276 6.244 1.00 93.12 119 ALA A O 1
ATOM 924 N N . VAL A 1 120 ? -11.265 3.164 8.112 1.00 93.06 120 VAL A N 1
ATOM 925 C CA . VAL A 1 120 ? -11.738 1.877 8.666 1.00 93.06 120 VAL A CA 1
ATOM 926 C C . VAL A 1 120 ? -12.800 1.251 7.760 1.00 93.06 120 VAL A C 1
ATOM 928 O O . VAL A 1 120 ? -12.721 0.067 7.449 1.00 93.06 120 VAL A O 1
ATOM 931 N N . ARG A 1 121 ? -13.787 2.039 7.321 1.00 91.62 121 ARG A N 1
ATOM 932 C CA . ARG A 1 121 ? -14.873 1.552 6.465 1.00 91.62 121 ARG A CA 1
ATOM 933 C C . ARG A 1 121 ? -14.347 1.003 5.143 1.00 91.62 121 ARG A C 1
ATOM 935 O O . ARG A 1 121 ? -14.652 -0.127 4.790 1.00 91.62 121 ARG A O 1
ATOM 942 N N . VAL A 1 122 ? -13.525 1.779 4.439 1.00 93.94 122 VAL A N 1
ATOM 943 C CA . VAL A 1 122 ? -12.935 1.385 3.152 1.00 93.94 122 VAL A CA 1
ATOM 944 C C . VAL A 1 122 ? -12.024 0.172 3.322 1.00 93.94 122 VAL A C 1
ATOM 946 O O . VAL A 1 122 ? -12.084 -0.733 2.501 1.00 93.94 122 VAL A O 1
ATOM 949 N N . PHE A 1 123 ? -11.268 0.085 4.420 1.00 94.50 123 PHE A N 1
ATOM 950 C CA . PHE A 1 123 ? -10.457 -1.094 4.732 1.00 94.50 123 PHE A CA 1
ATOM 951 C C . PHE A 1 123 ? -11.282 -2.387 4.846 1.00 94.50 123 PHE A C 1
ATOM 953 O O . PHE A 1 123 ? -10.829 -3.445 4.417 1.00 94.50 123 PHE A O 1
ATOM 960 N N . LEU A 1 124 ? -12.482 -2.312 5.430 1.00 93.00 124 LEU A N 1
ATOM 961 C CA . LEU A 1 124 ? -13.335 -3.479 5.673 1.00 93.00 124 LEU A CA 1
ATOM 962 C C . LEU A 1 124 ? -14.255 -3.814 4.493 1.00 93.00 124 LEU A C 1
ATOM 964 O O . LEU A 1 124 ? -14.430 -4.984 4.167 1.00 93.00 124 LEU A O 1
ATOM 968 N N . GLU A 1 125 ? -14.866 -2.799 3.883 1.00 92.31 125 GLU A N 1
ATOM 969 C CA . GLU A 1 125 ? -15.935 -2.955 2.887 1.00 92.31 125 GLU A CA 1
ATOM 970 C C . GLU A 1 125 ? -15.419 -2.880 1.443 1.00 92.31 125 GLU A C 1
ATOM 972 O O . GLU A 1 125 ? -16.042 -3.433 0.538 1.00 92.31 125 GLU A O 1
ATOM 977 N N . HIS A 1 126 ? -14.282 -2.214 1.216 1.00 92.69 126 HIS A N 1
ATOM 978 C CA . HIS A 1 126 ? -13.719 -1.965 -0.113 1.00 92.69 126 HIS A CA 1
ATOM 979 C C . HIS A 1 126 ? -12.191 -2.185 -0.130 1.00 92.69 126 HIS A C 1
ATOM 981 O O . HIS A 1 126 ? -11.438 -1.239 -0.383 1.00 92.69 126 HIS A O 1
ATOM 987 N N . PRO A 1 127 ? -11.705 -3.414 0.135 1.00 91.56 127 PRO A N 1
ATOM 988 C CA . PRO A 1 127 ? -10.272 -3.692 0.268 1.00 91.56 127 PRO A CA 1
ATOM 989 C C . PRO A 1 127 ? -9.458 -3.301 -0.977 1.00 91.56 127 PRO A C 1
ATOM 991 O O . PRO A 1 127 ? -8.382 -2.726 -0.834 1.00 91.56 127 PRO A O 1
ATOM 994 N N . ASP A 1 128 ? -9.996 -3.507 -2.183 1.00 90.75 128 ASP A N 1
ATOM 995 C CA . ASP A 1 128 ? -9.315 -3.137 -3.434 1.00 90.75 128 ASP A CA 1
ATOM 996 C C . ASP A 1 128 ? -9.148 -1.613 -3.572 1.00 90.75 128 ASP A C 1
ATOM 998 O O . ASP A 1 128 ? -8.101 -1.118 -3.991 1.00 90.75 128 ASP A O 1
ATOM 1002 N N . LEU A 1 129 ? -10.162 -0.845 -3.157 1.00 92.69 129 LEU A N 1
ATOM 1003 C CA . LEU A 1 129 ? -10.097 0.617 -3.107 1.00 92.69 129 LEU A CA 1
ATOM 1004 C C . LEU A 1 129 ? -9.092 1.090 -2.049 1.00 92.69 129 LEU A C 1
ATOM 1006 O O . LEU A 1 129 ? -8.355 2.049 -2.285 1.00 92.69 129 LEU A O 1
ATOM 1010 N N . PHE A 1 130 ? -9.059 0.428 -0.889 1.00 93.75 130 PHE A N 1
ATOM 1011 C CA . PHE A 1 130 ? -8.095 0.728 0.166 1.00 93.75 130 PHE A CA 1
ATOM 1012 C C . PHE A 1 130 ? -6.660 0.543 -0.333 1.00 93.75 130 PHE A C 1
ATOM 1014 O O . PHE A 1 130 ? -5.823 1.428 -0.149 1.00 93.75 130 PHE A O 1
ATOM 1021 N N . ASP A 1 131 ? -6.385 -0.584 -0.990 1.00 91.44 131 ASP A N 1
ATOM 1022 C CA . ASP A 1 131 ? -5.062 -0.900 -1.519 1.00 91.44 131 ASP A CA 1
ATOM 1023 C C . ASP A 1 131 ? -4.650 0.071 -2.634 1.00 91.44 131 ASP A C 1
ATOM 1025 O O . ASP A 1 131 ? -3.538 0.600 -2.590 1.00 91.44 131 ASP A O 1
ATOM 1029 N N . ALA A 1 132 ? -5.559 0.416 -3.553 1.00 90.56 132 ALA A N 1
ATOM 1030 C CA . ALA A 1 132 ? -5.305 1.433 -4.576 1.00 90.56 132 ALA A CA 1
ATOM 1031 C C . ALA A 1 132 ? -5.001 2.817 -3.967 1.00 90.56 132 ALA A C 1
ATOM 1033 O O . ALA A 1 132 ? -4.091 3.524 -4.409 1.00 90.56 132 ALA A O 1
ATOM 1034 N N . ALA A 1 133 ? -5.728 3.215 -2.917 1.00 92.56 133 ALA A N 1
ATOM 1035 C CA . ALA A 1 133 ? -5.473 4.466 -2.207 1.00 92.56 133 ALA A CA 1
ATOM 1036 C C . ALA A 1 133 ? -4.123 4.447 -1.467 1.00 92.56 133 ALA A C 1
ATOM 1038 O O . ALA A 1 133 ? -3.390 5.442 -1.481 1.00 92.56 133 ALA A O 1
ATOM 1039 N N . ALA A 1 134 ? -3.766 3.319 -0.848 1.00 91.31 134 ALA A N 1
ATOM 1040 C CA . ALA A 1 134 ? -2.478 3.139 -0.185 1.00 91.31 134 ALA A CA 1
ATOM 1041 C C . ALA A 1 134 ? -1.316 3.215 -1.187 1.00 91.31 134 ALA A C 1
ATOM 1043 O O . ALA A 1 134 ? -0.307 3.865 -0.906 1.00 91.31 134 ALA A O 1
ATOM 1044 N N . ASP A 1 135 ? -1.464 2.614 -2.368 1.00 90.69 135 ASP A N 1
ATOM 1045 C CA . ASP A 1 135 ? -0.462 2.657 -3.436 1.00 90.69 135 ASP A CA 1
ATOM 1046 C C . ASP A 1 135 ? -0.275 4.069 -3.983 1.00 90.69 135 ASP A C 1
ATOM 1048 O O . ASP A 1 135 ? 0.851 4.568 -4.064 1.00 90.69 135 ASP A O 1
ATOM 1052 N N . HIS A 1 136 ? -1.374 4.775 -4.246 1.00 90.06 136 HIS A N 1
ATOM 1053 C CA . HIS A 1 136 ? -1.309 6.164 -4.685 1.00 90.06 136 HIS A CA 1
ATOM 1054 C C . HIS A 1 136 ? -0.653 7.058 -3.612 1.00 90.06 136 HIS A C 1
ATOM 1056 O O . HIS A 1 136 ? 0.227 7.870 -3.919 1.00 90.06 136 HIS A O 1
ATOM 1062 N N . LYS A 1 137 ? -0.973 6.877 -2.321 1.00 90.81 137 LYS A N 1
ATOM 1063 C CA . LYS A 1 137 ? -0.275 7.601 -1.241 1.00 90.81 137 LYS A CA 1
ATOM 1064 C C . LYS A 1 137 ? 1.224 7.288 -1.229 1.00 90.81 137 LYS A C 1
ATOM 1066 O O . LYS A 1 137 ? 2.028 8.207 -1.032 1.00 90.81 137 LYS A O 1
ATOM 1071 N N . ALA A 1 138 ? 1.617 6.036 -1.465 1.00 89.12 138 ALA A N 1
ATOM 1072 C CA . ALA A 1 138 ? 3.016 5.623 -1.564 1.00 89.12 138 ALA A CA 1
ATOM 1073 C C . ALA A 1 138 ? 3.745 6.368 -2.682 1.00 89.12 138 ALA A C 1
ATOM 1075 O O . ALA A 1 138 ? 4.813 6.939 -2.447 1.00 89.12 138 ALA A O 1
ATOM 1076 N N . MET A 1 139 ? 3.128 6.420 -3.865 1.00 88.50 139 MET A N 1
ATOM 1077 C CA . MET A 1 139 ? 3.651 7.134 -5.025 1.00 88.50 139 MET A CA 1
ATOM 1078 C C . MET A 1 139 ? 3.831 8.621 -4.734 1.00 88.50 139 MET A C 1
ATOM 1080 O O . MET A 1 139 ? 4.921 9.150 -4.939 1.00 88.50 139 MET A O 1
ATOM 1084 N N . LEU A 1 140 ? 2.806 9.288 -4.199 1.00 87.81 140 LEU A N 1
ATOM 1085 C CA . LEU A 1 140 ? 2.839 10.726 -3.903 1.00 87.81 140 LEU A CA 1
ATOM 1086 C C . LEU A 1 140 ? 3.865 11.118 -2.834 1.00 87.81 140 LEU A C 1
ATOM 1088 O O . LEU A 1 140 ? 4.207 12.292 -2.698 1.00 87.81 140 LEU A O 1
ATOM 1092 N N . THR A 1 141 ? 4.303 10.158 -2.023 1.00 87.94 141 THR A N 1
ATOM 1093 C CA . THR A 1 141 ? 5.249 10.381 -0.925 1.00 87.94 141 THR A CA 1
ATOM 1094 C C . THR A 1 141 ? 6.625 9.768 -1.200 1.00 87.94 141 THR A C 1
ATOM 1096 O O . THR A 1 141 ? 7.478 9.749 -0.309 1.00 87.94 141 THR A O 1
ATOM 1099 N N . ALA A 1 142 ? 6.861 9.253 -2.409 1.00 86.06 142 ALA A N 1
ATOM 1100 C CA . ALA A 1 142 ? 8.168 8.801 -2.863 1.00 86.06 142 ALA A CA 1
ATOM 1101 C C . ALA A 1 142 ? 9.030 10.017 -3.244 1.00 86.06 142 ALA A C 1
ATOM 1103 O O . ALA A 1 142 ? 8.835 10.627 -4.289 1.00 86.06 142 ALA A O 1
ATOM 1104 N N . ASP A 1 143 ? 9.970 10.382 -2.374 1.00 75.31 143 ASP A N 1
ATOM 1105 C CA . ASP A 1 143 ? 10.801 11.590 -2.477 1.00 75.31 143 ASP A CA 1
ATOM 1106 C C . ASP A 1 143 ? 12.213 11.327 -3.034 1.00 75.31 143 ASP A C 1
ATOM 1108 O O . ASP A 1 143 ? 12.856 12.239 -3.547 1.00 75.31 143 ASP A O 1
ATOM 1112 N N . ARG A 1 144 ? 12.712 10.086 -2.938 1.00 81.12 144 ARG A N 1
ATOM 1113 C CA . ARG A 1 144 ? 14.070 9.691 -3.355 1.00 81.12 144 ARG A CA 1
ATOM 1114 C C . ARG A 1 144 ? 14.037 8.616 -4.431 1.00 81.12 144 ARG A C 1
ATOM 1116 O O . ARG A 1 144 ? 14.072 7.420 -4.127 1.00 81.12 144 ARG A O 1
ATOM 1123 N N . LEU A 1 145 ? 13.978 9.068 -5.675 1.00 84.88 145 LEU A N 1
ATOM 1124 C CA . LEU A 1 145 ? 14.000 8.225 -6.863 1.00 84.88 145 LEU A CA 1
ATOM 1125 C C . LEU A 1 145 ? 15.449 7.969 -7.297 1.00 84.88 145 LEU A C 1
ATOM 1127 O O . LEU A 1 145 ? 16.233 8.902 -7.444 1.00 84.88 145 LEU A O 1
ATOM 1131 N N . HIS A 1 146 ? 15.802 6.698 -7.463 1.00 87.88 146 HIS A N 1
ATOM 1132 C CA . HIS A 1 146 ? 17.057 6.251 -8.061 1.00 87.88 146 HIS A CA 1
ATOM 1133 C C . HIS A 1 146 ? 16.786 5.926 -9.520 1.00 87.88 146 HIS A C 1
ATOM 1135 O O . HIS A 1 146 ? 15.859 5.172 -9.808 1.00 87.88 146 HIS A O 1
ATOM 1141 N N . GLU A 1 147 ? 17.565 6.512 -10.417 1.00 90.62 147 GLU A N 1
ATOM 1142 C CA . GLU A 1 147 ? 17.322 6.440 -11.853 1.00 90.62 147 GLU A CA 1
ATOM 1143 C C . GLU A 1 147 ? 18.212 5.380 -12.510 1.00 90.62 147 GLU A C 1
ATOM 1145 O O . GLU A 1 147 ? 19.400 5.278 -12.204 1.00 90.62 147 GLU A O 1
ATOM 1150 N N . TYR A 1 148 ? 17.612 4.607 -13.409 1.00 88.94 148 TYR A N 1
ATOM 1151 C CA . TYR A 1 148 ? 18.239 3.601 -14.256 1.00 88.94 148 TYR A CA 1
ATOM 1152 C C . TYR A 1 148 ? 17.890 3.932 -15.706 1.00 88.94 148 TYR A C 1
ATOM 1154 O O . TYR A 1 148 ? 16.724 3.833 -16.102 1.00 88.94 148 TYR A O 1
ATOM 1162 N N . ALA A 1 149 ? 18.884 4.351 -16.490 1.00 87.56 149 ALA A N 1
ATOM 1163 C CA . ALA A 1 149 ? 18.666 4.706 -17.885 1.00 87.56 149 ALA A CA 1
ATOM 1164 C C . ALA A 1 149 ? 18.645 3.451 -18.754 1.00 87.56 149 ALA A C 1
ATOM 1166 O O . ALA A 1 149 ? 19.556 2.626 -18.709 1.00 87.56 149 ALA A O 1
ATOM 1167 N N . GLY A 1 150 ? 17.602 3.309 -19.560 1.00 86.44 150 GLY A N 1
ATOM 1168 C CA . GLY A 1 150 ? 17.553 2.295 -20.595 1.00 86.44 150 GLY A CA 1
ATOM 1169 C C . GLY A 1 150 ? 18.541 2.576 -21.721 1.00 86.44 150 GLY A C 1
ATOM 1170 O O . GLY A 1 150 ? 18.840 3.728 -22.038 1.00 86.44 150 GLY A O 1
ATOM 1171 N N . ARG A 1 151 ? 18.993 1.514 -22.392 1.00 83.81 151 ARG A N 1
ATOM 1172 C CA . ARG A 1 151 ? 19.800 1.615 -23.624 1.00 83.81 151 ARG A CA 1
ATOM 1173 C C . ARG A 1 151 ? 19.053 2.280 -24.786 1.00 83.81 151 ARG A C 1
ATOM 1175 O O . ARG A 1 151 ? 19.680 2.808 -25.700 1.00 83.81 151 ARG A O 1
ATOM 1182 N N . GLU A 1 152 ? 17.723 2.233 -24.775 1.00 81.56 152 GLU A N 1
ATOM 1183 C CA . GLU A 1 152 ? 16.863 2.747 -25.845 1.00 81.56 152 GLU A CA 1
ATOM 1184 C C . GLU A 1 152 ? 15.715 3.582 -25.259 1.00 81.56 152 GLU A C 1
ATOM 1186 O O . GLU A 1 152 ? 15.267 3.350 -24.138 1.00 81.56 152 GLU A O 1
ATOM 1191 N N . ARG A 1 153 ? 15.216 4.554 -26.029 1.00 85.19 153 ARG A N 1
ATOM 1192 C CA . ARG A 1 153 ? 14.013 5.339 -25.701 1.00 85.19 153 ARG A CA 1
ATOM 1193 C C . ARG A 1 153 ? 12.836 4.871 -26.550 1.00 85.19 153 ARG A C 1
ATOM 1195 O O . ARG A 1 153 ? 13.045 4.309 -27.622 1.00 85.19 153 ARG A O 1
ATOM 1202 N N . GLY A 1 154 ? 11.614 5.163 -26.112 1.00 82.81 154 GLY A N 1
ATOM 1203 C CA . GLY A 1 154 ? 10.390 4.810 -26.834 1.00 82.81 154 GLY A CA 1
ATOM 1204 C C . GLY A 1 154 ? 10.055 3.322 -26.764 1.00 82.81 154 GLY A C 1
ATOM 1205 O O . GLY A 1 154 ? 9.387 2.805 -27.657 1.00 82.81 154 GLY A O 1
ATOM 1206 N N . ILE A 1 155 ? 10.550 2.617 -25.742 1.00 86.25 155 ILE A N 1
ATOM 1207 C CA . ILE A 1 155 ? 10.170 1.224 -25.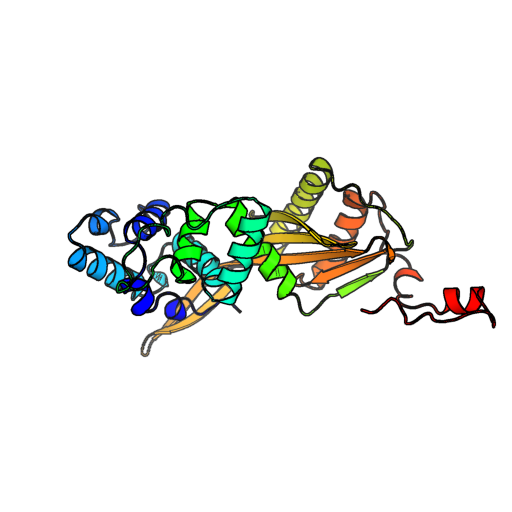511 1.00 86.25 155 ILE A CA 1
ATOM 1208 C C . ILE A 1 155 ? 8.826 1.230 -24.801 1.00 86.25 155 ILE A C 1
ATOM 1210 O O . ILE A 1 155 ? 8.764 1.500 -23.599 1.00 86.25 155 ILE A O 1
ATOM 1214 N N . ALA A 1 156 ? 7.787 0.960 -25.588 1.00 84.56 156 ALA A N 1
ATOM 1215 C CA . ALA A 1 156 ? 6.435 0.773 -25.100 1.00 84.56 156 ALA A CA 1
ATOM 1216 C C . ALA A 1 156 ? 6.348 -0.480 -24.229 1.00 84.56 156 ALA A C 1
ATOM 1218 O O . ALA A 1 156 ? 6.987 -1.498 -24.520 1.00 84.56 156 ALA A O 1
ATOM 1219 N N . ILE A 1 157 ? 5.539 -0.407 -23.183 1.00 83.88 157 ILE A N 1
ATOM 1220 C CA . ILE A 1 157 ? 5.255 -1.536 -22.314 1.00 83.88 157 ILE A CA 1
ATOM 1221 C C . ILE A 1 157 ? 3.840 -2.027 -22.581 1.00 83.88 157 ILE A C 1
ATOM 1223 O O . ILE A 1 157 ? 2.869 -1.277 -22.547 1.00 83.88 157 ILE A O 1
ATOM 1227 N N . ASP A 1 158 ? 3.729 -3.337 -22.749 1.00 83.50 158 ASP A N 1
ATOM 1228 C CA . ASP A 1 158 ? 2.458 -4.041 -22.667 1.00 83.50 158 ASP A CA 1
ATOM 1229 C C . ASP A 1 158 ? 2.353 -4.712 -21.291 1.00 83.50 158 ASP A C 1
ATOM 1231 O O . ASP A 1 158 ? 2.949 -5.767 -21.060 1.00 83.50 158 ASP A O 1
ATOM 1235 N N . LEU A 1 159 ? 1.662 -4.065 -20.345 1.00 84.44 159 LEU A N 1
ATOM 1236 C CA . LEU A 1 159 ? 1.422 -4.593 -18.998 1.00 84.44 159 LEU A CA 1
ATOM 1237 C C . LEU A 1 159 ? 0.255 -5.585 -19.022 1.00 84.44 159 LEU A C 1
ATOM 1239 O O . LEU A 1 159 ? -0.877 -5.274 -18.654 1.00 84.44 159 LEU A O 1
ATOM 1243 N N . THR A 1 160 ? 0.537 -6.812 -19.447 1.00 89.12 160 THR A N 1
ATOM 1244 C CA . THR A 1 160 ? -0.430 -7.906 -19.339 1.00 89.12 160 THR A CA 1
ATOM 1245 C C . THR A 1 160 ? -0.497 -8.431 -17.903 1.00 89.12 160 THR A C 1
ATOM 1247 O O . THR A 1 160 ? 0.488 -8.396 -17.161 1.00 89.12 160 THR A O 1
ATOM 1250 N N . ALA A 1 161 ? -1.644 -8.996 -17.513 1.00 87.56 161 ALA A N 1
ATOM 1251 C CA . ALA A 1 161 ? -1.796 -9.641 -16.204 1.00 87.56 161 ALA A CA 1
ATOM 1252 C C . ALA A 1 161 ? -0.757 -10.759 -15.975 1.00 87.56 161 ALA A C 1
ATOM 1254 O O . ALA A 1 161 ? -0.290 -10.953 -14.856 1.00 87.56 161 ALA A O 1
ATOM 1255 N N . GLU A 1 162 ? -0.353 -11.459 -17.041 1.00 91.12 162 GLU A N 1
ATOM 1256 C CA . GLU A 1 162 ? 0.697 -12.481 -17.001 1.00 91.12 162 GLU A CA 1
ATOM 1257 C C . GLU A 1 162 ? 2.062 -11.884 -16.632 1.00 91.12 162 GLU A C 1
ATOM 1259 O O . GLU A 1 162 ? 2.735 -12.400 -15.742 1.00 91.12 162 GLU A O 1
ATOM 1264 N N . LYS A 1 163 ? 2.448 -10.761 -17.252 1.00 91.69 163 LYS A N 1
ATOM 1265 C CA . LYS A 1 163 ? 3.709 -10.070 -16.945 1.00 91.69 163 LYS A CA 1
ATOM 1266 C C . LYS A 1 163 ? 3.716 -9.494 -15.534 1.00 91.69 163 LYS A C 1
ATOM 1268 O O . LYS A 1 163 ? 4.720 -9.625 -14.834 1.00 91.69 163 LYS A O 1
ATOM 1273 N N . VAL A 1 164 ? 2.601 -8.905 -15.094 1.00 90.00 164 VAL A N 1
ATOM 1274 C CA . VAL A 1 164 ? 2.455 -8.401 -13.718 1.00 90.00 164 VAL A CA 1
ATOM 1275 C C . VAL A 1 164 ? 2.617 -9.537 -12.711 1.00 90.00 164 VAL A C 1
ATOM 1277 O O . VAL A 1 164 ? 3.351 -9.387 -11.737 1.00 90.00 164 VAL A O 1
ATOM 1280 N N . GLU A 1 165 ? 1.993 -10.688 -12.956 1.00 91.31 165 GLU A N 1
ATOM 1281 C CA . GLU A 1 165 ? 2.061 -11.839 -12.054 1.00 91.31 165 GLU A CA 1
ATOM 1282 C C . GLU A 1 165 ? 3.443 -12.512 -12.047 1.00 91.31 165 GLU A C 1
ATOM 1284 O O . GLU A 1 165 ? 3.949 -12.890 -10.984 1.00 91.31 165 GLU A O 1
ATOM 1289 N N . ALA A 1 166 ? 4.094 -12.610 -13.208 1.00 92.81 166 ALA A N 1
ATOM 1290 C CA . ALA A 1 166 ? 5.469 -13.086 -13.317 1.00 92.81 166 ALA A CA 1
ATOM 1291 C C . ALA A 1 166 ? 6.436 -12.159 -12.561 1.00 92.81 166 ALA A C 1
ATOM 1293 O O . ALA A 1 166 ? 7.264 -12.626 -11.775 1.00 92.81 166 ALA A O 1
ATOM 1294 N N . PHE A 1 167 ? 6.280 -10.842 -12.727 1.00 93.56 167 PHE A N 1
ATOM 1295 C CA . PHE A 1 167 ? 7.080 -9.846 -12.019 1.00 93.56 167 PHE A CA 1
ATOM 1296 C C . PHE A 1 167 ? 6.817 -9.883 -10.508 1.00 93.56 167 PHE A C 1
ATOM 1298 O O . PHE A 1 167 ? 7.764 -9.924 -9.722 1.00 93.56 167 PHE A O 1
ATOM 1305 N N . ARG A 1 168 ? 5.546 -9.958 -10.084 1.00 92.50 168 ARG A N 1
ATOM 1306 C CA . ARG A 1 168 ? 5.149 -10.125 -8.676 1.00 92.50 168 ARG A CA 1
ATOM 1307 C C . ARG A 1 168 ? 5.823 -11.346 -8.063 1.00 92.50 168 ARG A C 1
ATOM 1309 O O . ARG A 1 168 ? 6.365 -11.240 -6.966 1.00 92.50 168 ARG A O 1
ATOM 1316 N N . SER A 1 169 ? 5.798 -12.482 -8.758 1.00 91.50 169 SER A N 1
ATOM 1317 C CA . SER A 1 169 ? 6.382 -13.737 -8.275 1.00 91.50 169 SER A CA 1
ATOM 1318 C C . SER A 1 169 ? 7.899 -13.637 -8.113 1.00 91.50 169 SER A C 1
ATOM 1320 O O . SER A 1 169 ? 8.411 -13.973 -7.048 1.00 91.50 169 SER A O 1
ATOM 1322 N N . ALA A 1 170 ? 8.609 -13.089 -9.102 1.00 92.69 170 ALA A N 1
ATOM 1323 C CA . ALA A 1 170 ? 10.061 -12.928 -9.030 1.00 92.69 170 ALA A CA 1
ATOM 1324 C C . ALA A 1 170 ? 10.493 -11.944 -7.926 1.00 92.69 170 ALA A C 1
ATOM 1326 O O . ALA A 1 170 ? 11.408 -12.220 -7.150 1.00 92.69 170 ALA A O 1
ATOM 1327 N N . VAL A 1 171 ? 9.795 -10.810 -7.791 1.00 89.94 171 VAL A N 1
ATOM 1328 C CA . VAL A 1 171 ? 10.077 -9.844 -6.718 1.00 89.94 171 VAL A CA 1
ATOM 1329 C C . VAL A 1 171 ? 9.699 -10.408 -5.344 1.00 89.94 171 VAL A C 1
ATOM 1331 O O . VAL A 1 171 ? 10.373 -10.120 -4.356 1.00 89.94 171 VAL A O 1
ATOM 1334 N N . ALA A 1 172 ? 8.654 -11.239 -5.257 1.00 86.88 172 ALA A N 1
ATOM 1335 C CA . ALA A 1 172 ? 8.289 -11.920 -4.017 1.00 86.88 172 ALA A CA 1
ATOM 1336 C C . ALA A 1 172 ? 9.390 -12.873 -3.540 1.00 86.88 172 ALA A C 1
ATOM 1338 O O . ALA A 1 172 ? 9.662 -12.910 -2.344 1.00 86.88 172 ALA A O 1
ATOM 1339 N N . GLU A 1 173 ? 10.034 -13.614 -4.444 1.00 88.69 173 GLU A N 1
ATOM 1340 C CA . GLU A 1 173 ? 11.174 -14.474 -4.102 1.00 88.69 173 GLU A CA 1
ATOM 1341 C C . GLU A 1 173 ? 12.356 -13.650 -3.585 1.00 88.69 173 GLU A C 1
ATOM 1343 O O . GLU A 1 173 ? 12.847 -13.908 -2.485 1.00 88.69 173 GLU A O 1
ATOM 1348 N N . LEU A 1 174 ? 12.716 -12.576 -4.296 1.00 87.25 174 LEU A N 1
ATOM 1349 C CA . LEU A 1 174 ? 13.760 -11.647 -3.862 1.00 87.25 174 LEU A CA 1
ATOM 1350 C C . LEU A 1 174 ? 13.483 -11.072 -2.462 1.00 87.25 174 LEU A C 1
ATOM 1352 O O . LEU A 1 174 ? 14.361 -11.009 -1.597 1.00 87.25 174 LEU A O 1
ATOM 1356 N N . PHE A 1 175 ? 12.248 -10.639 -2.213 1.00 83.00 175 PHE A N 1
ATOM 1357 C CA . PHE A 1 175 ? 11.867 -10.058 -0.929 1.00 83.00 175 PHE A CA 1
ATOM 1358 C C . PHE A 1 175 ? 11.701 -11.086 0.184 1.00 83.00 175 PHE A C 1
ATOM 1360 O O . PHE A 1 175 ? 11.985 -10.756 1.338 1.00 83.00 175 PHE A O 1
ATOM 1367 N N . ARG A 1 176 ? 11.311 -12.322 -0.129 1.00 82.25 176 ARG A N 1
ATOM 1368 C CA . ARG A 1 176 ? 11.300 -13.414 0.845 1.00 82.25 176 ARG A CA 1
ATOM 1369 C C . ARG A 1 176 ? 12.702 -13.638 1.398 1.00 82.25 176 ARG A C 1
ATOM 1371 O O . ARG A 1 176 ? 12.867 -13.661 2.617 1.00 82.25 176 ARG A O 1
ATOM 1378 N N . ASP A 1 177 ? 13.704 -13.700 0.530 1.00 77.50 177 ASP A N 1
ATOM 1379 C CA . ASP A 1 177 ? 15.093 -13.910 0.941 1.00 77.50 177 ASP A CA 1
ATOM 1380 C C . ASP A 1 177 ? 15.652 -12.700 1.707 1.00 77.50 177 ASP A C 1
ATOM 1382 O O . ASP A 1 177 ? 16.353 -12.851 2.710 1.00 77.50 177 ASP A O 1
ATOM 1386 N N . ALA A 1 178 ? 15.292 -11.483 1.288 1.00 73.69 178 ALA A N 1
ATOM 1387 C CA . ALA A 1 178 ? 15.793 -10.246 1.886 1.00 73.69 178 ALA A CA 1
ATOM 1388 C C . ALA A 1 178 ? 15.110 -9.836 3.207 1.00 73.69 178 ALA A C 1
ATOM 1390 O O . ALA A 1 178 ? 15.735 -9.186 4.054 1.00 73.69 178 ALA A O 1
ATOM 1391 N N . PHE A 1 179 ? 13.823 -10.153 3.379 1.00 70.31 179 PHE A N 1
ATOM 1392 C CA . PHE A 1 179 ? 12.987 -9.650 4.479 1.00 70.31 179 PHE A CA 1
ATOM 1393 C C . PHE A 1 179 ? 12.296 -10.753 5.295 1.00 70.31 179 PHE A C 1
ATOM 1395 O O . PHE A 1 179 ? 11.634 -10.438 6.287 1.00 70.31 179 PHE A O 1
ATOM 1402 N N . LEU A 1 180 ? 12.491 -12.029 4.937 1.00 63.78 180 LEU A N 1
ATOM 1403 C CA . LEU A 1 180 ? 11.962 -13.211 5.632 1.00 63.78 180 LEU A CA 1
ATOM 1404 C C . LEU A 1 180 ? 10.430 -13.224 5.751 1.00 63.78 180 LEU A C 1
ATOM 1406 O O . LEU A 1 180 ? 9.890 -13.758 6.724 1.00 63.78 180 LEU A O 1
ATOM 1410 N N . GLY A 1 181 ? 9.724 -12.589 4.812 1.00 66.19 181 GLY A N 1
ATOM 1411 C CA . GLY A 1 181 ? 8.264 -12.524 4.766 1.00 66.19 181 GLY A CA 1
ATOM 1412 C C . GLY A 1 181 ? 7.714 -12.948 3.409 1.00 66.19 181 GLY A C 1
ATOM 1413 O O . GLY A 1 181 ? 8.289 -12.616 2.383 1.00 66.19 181 GLY A O 1
ATOM 1414 N N . ASP A 1 182 ? 6.575 -13.642 3.420 1.00 70.62 182 ASP A N 1
ATOM 1415 C CA . ASP A 1 182 ? 5.954 -14.205 2.210 1.00 70.62 182 ASP A CA 1
ATOM 1416 C C . ASP A 1 182 ? 4.915 -13.281 1.557 1.00 70.62 182 ASP A C 1
ATOM 1418 O O . ASP A 1 182 ? 4.342 -13.612 0.519 1.00 70.62 182 ASP A O 1
ATOM 1422 N N . TYR A 1 183 ? 4.653 -12.119 2.160 1.00 80.50 183 TYR A N 1
ATOM 1423 C CA . TYR A 1 183 ? 3.704 -11.148 1.628 1.00 80.50 183 TYR A CA 1
ATOM 1424 C C . TYR A 1 183 ? 4.347 -10.301 0.526 1.00 80.50 183 TYR A C 1
ATOM 1426 O O . TYR A 1 183 ? 5.311 -9.576 0.787 1.00 80.50 183 TYR A O 1
ATOM 1434 N N . CYS A 1 184 ? 3.767 -10.357 -0.675 1.00 83.94 184 CYS A N 1
ATOM 1435 C CA . CYS A 1 184 ? 4.105 -9.505 -1.810 1.00 83.94 184 CYS A CA 1
ATOM 1436 C C . CYS A 1 184 ? 2.863 -9.269 -2.686 1.00 83.94 184 CYS A C 1
ATOM 1438 O O . CYS A 1 184 ? 2.269 -10.222 -3.199 1.00 83.94 184 CYS A O 1
ATOM 1440 N N . ARG A 1 185 ? 2.499 -7.999 -2.874 1.00 89.25 185 ARG A N 1
ATOM 1441 C CA . ARG A 1 185 ? 1.449 -7.530 -3.786 1.00 89.25 185 ARG A CA 1
ATOM 1442 C C . ARG A 1 185 ? 2.045 -6.485 -4.721 1.00 89.25 185 ARG A C 1
ATOM 1444 O O . ARG A 1 185 ? 2.789 -5.622 -4.265 1.00 89.25 185 ARG A O 1
ATOM 1451 N N . VAL A 1 186 ? 1.683 -6.534 -5.998 1.00 86.06 186 VAL A N 1
ATOM 1452 C CA . VAL A 1 186 ? 1.995 -5.484 -6.973 1.00 86.06 186 VAL A CA 1
ATOM 1453 C C . VAL A 1 186 ? 0.684 -4.809 -7.352 1.00 86.06 186 VAL A C 1
ATOM 1455 O O . VAL A 1 186 ? -0.255 -5.493 -7.743 1.00 86.06 186 VAL A O 1
ATOM 1458 N N . GLY A 1 187 ? 0.606 -3.496 -7.167 1.00 84.69 187 GLY A N 1
ATOM 1459 C CA . GLY A 1 187 ? -0.441 -2.660 -7.743 1.00 84.69 187 GLY A CA 1
ATOM 1460 C C . GLY A 1 187 ? 0.117 -1.920 -8.947 1.00 84.69 187 GLY A C 1
ATOM 1461 O O . GLY A 1 187 ? 1.193 -1.325 -8.853 1.00 84.69 187 GLY A O 1
ATOM 1462 N N . ASP A 1 188 ? -0.587 -1.973 -10.068 1.00 80.94 188 ASP A N 1
ATOM 1463 C CA . ASP A 1 188 ? -0.292 -1.187 -11.254 1.00 80.94 188 ASP A CA 1
ATOM 1464 C C . ASP A 1 188 ? -1.143 0.081 -11.293 1.00 80.94 188 ASP A C 1
ATOM 1466 O O . ASP A 1 188 ? -2.311 0.111 -10.904 1.00 80.94 188 ASP A O 1
ATOM 1470 N N . TYR A 1 189 ? -0.512 1.168 -11.714 1.00 71.62 189 TYR A N 1
ATOM 1471 C CA . TYR A 1 189 ? -1.139 2.467 -11.818 1.00 71.62 189 TYR A CA 1
ATOM 1472 C C . TYR A 1 189 ? -0.621 3.170 -13.067 1.00 71.62 189 TYR A C 1
ATOM 1474 O O . TYR A 1 189 ? 0.577 3.421 -13.221 1.00 71.62 189 TYR A O 1
ATOM 1482 N N . ILE A 1 190 ? -1.542 3.487 -13.966 1.00 66.12 190 ILE A N 1
ATOM 1483 C CA . ILE A 1 190 ? -1.242 4.225 -15.187 1.00 66.12 190 ILE A CA 1
ATOM 1484 C C . ILE A 1 190 ? -1.537 5.698 -14.899 1.00 66.12 190 ILE A C 1
ATOM 1486 O O . ILE A 1 190 ? -2.677 6.045 -14.584 1.00 66.12 190 ILE A O 1
ATOM 1490 N N . ASP A 1 191 ? -0.503 6.538 -14.964 1.00 67.00 191 ASP A N 1
ATOM 1491 C CA . ASP A 1 191 ? -0.616 7.997 -14.863 1.00 67.00 191 ASP A CA 1
ATOM 1492 C C . ASP A 1 191 ? 0.074 8.611 -16.074 1.00 67.00 191 ASP A C 1
ATOM 1494 O O . ASP A 1 191 ? 1.284 8.446 -16.238 1.00 67.00 191 ASP A O 1
ATOM 1498 N N . ASP A 1 192 ? -0.683 9.319 -16.907 1.00 65.94 192 ASP A N 1
ATOM 1499 C CA . ASP A 1 192 ? -0.166 9.959 -18.119 1.00 65.94 192 ASP A CA 1
ATOM 1500 C C . ASP A 1 192 ? 0.692 8.998 -18.984 1.00 65.94 192 ASP A C 1
ATOM 1502 O O . ASP A 1 192 ? 0.239 7.908 -19.340 1.00 65.94 192 ASP A O 1
ATOM 1506 N N . ASP A 1 193 ? 1.927 9.405 -19.306 1.00 68.94 193 ASP A N 1
ATOM 1507 C CA . ASP A 1 193 ? 2.928 8.660 -20.087 1.00 68.94 193 ASP A CA 1
ATOM 1508 C C . ASP A 1 193 ? 3.890 7.830 -19.199 1.00 68.94 193 ASP A C 1
ATOM 1510 O O . ASP A 1 193 ? 4.937 7.363 -19.668 1.00 68.94 193 ASP A O 1
ATOM 1514 N N . GLU A 1 194 ? 3.605 7.697 -17.895 1.00 81.94 194 GLU A N 1
ATOM 1515 C CA . GLU A 1 194 ? 4.411 6.908 -16.961 1.00 81.94 194 GLU A CA 1
ATOM 1516 C C . GLU A 1 194 ? 3.653 5.678 -16.453 1.00 81.94 194 GLU A C 1
ATOM 1518 O O . GLU A 1 194 ? 2.534 5.724 -15.932 1.00 81.94 194 GLU A O 1
ATOM 1523 N N . ILE A 1 195 ? 4.338 4.546 -16.527 1.00 87.38 195 ILE A N 1
ATOM 1524 C CA . ILE A 1 195 ? 3.881 3.301 -15.935 1.00 87.38 195 ILE A CA 1
ATOM 1525 C C . ILE A 1 195 ? 4.407 3.226 -14.517 1.00 87.38 195 ILE A C 1
ATOM 1527 O O . ILE A 1 195 ? 5.619 3.245 -14.288 1.00 87.38 195 ILE A O 1
ATOM 1531 N N . ASN A 1 196 ? 3.496 3.114 -13.558 1.00 89.69 196 ASN A N 1
ATOM 1532 C CA . ASN A 1 196 ? 3.838 3.045 -12.152 1.00 89.69 196 ASN A CA 1
ATOM 1533 C C . ASN A 1 196 ? 3.462 1.676 -11.589 1.00 89.69 196 ASN A C 1
ATOM 1535 O O . ASN A 1 196 ? 2.344 1.200 -11.769 1.00 89.69 196 ASN A O 1
ATOM 1539 N N . LEU A 1 197 ? 4.396 1.055 -10.871 1.00 91.19 197 LEU A N 1
ATOM 1540 C CA . LEU A 1 197 ? 4.142 -0.156 -10.098 1.00 91.19 197 LEU A CA 1
ATOM 1541 C C . LEU A 1 197 ? 4.473 0.117 -8.634 1.00 91.19 197 LEU A C 1
ATOM 1543 O O . LEU A 1 197 ? 5.542 0.642 -8.307 1.00 91.19 197 LEU A O 1
ATOM 1547 N N . VAL A 1 198 ? 3.574 -0.272 -7.739 1.00 91.44 198 VAL A N 1
ATOM 1548 C CA . VAL A 1 198 ? 3.806 -0.247 -6.296 1.00 91.44 198 VAL A CA 1
ATOM 1549 C C . VAL A 1 198 ? 3.884 -1.675 -5.791 1.00 91.44 198 VAL A C 1
ATOM 1551 O O . VAL A 1 198 ? 2.912 -2.422 -5.846 1.00 91.44 198 VAL A O 1
ATOM 1554 N N . VAL A 1 199 ? 5.049 -2.058 -5.274 1.00 90.69 199 VAL A N 1
ATOM 1555 C CA . VAL A 1 199 ? 5.254 -3.374 -4.669 1.00 90.69 199 VAL A CA 1
ATOM 1556 C C . VAL A 1 199 ? 5.120 -3.254 -3.159 1.00 90.69 199 VAL A C 1
ATOM 1558 O O . VAL A 1 199 ? 6.010 -2.741 -2.482 1.00 90.69 199 VAL A O 1
ATOM 1561 N N . SER A 1 200 ? 4.004 -3.737 -2.626 1.00 88.38 200 SER A N 1
ATOM 1562 C CA . SER A 1 200 ? 3.780 -3.882 -1.192 1.00 88.38 200 SER A CA 1
ATOM 1563 C C . SER A 1 200 ? 4.371 -5.204 -0.710 1.00 88.38 200 SER A C 1
ATOM 1565 O O . SER A 1 200 ? 3.953 -6.264 -1.166 1.00 88.38 200 SER A O 1
ATOM 1567 N N . HIS A 1 201 ? 5.308 -5.164 0.232 1.00 84.94 201 HIS A N 1
ATOM 1568 C CA . HIS A 1 201 ? 6.000 -6.347 0.737 1.00 84.94 201 HIS A CA 1
ATOM 1569 C C . HIS A 1 201 ? 6.149 -6.335 2.259 1.00 84.94 201 HIS A C 1
ATOM 1571 O O . HIS A 1 201 ? 6.160 -5.278 2.892 1.00 84.94 201 HIS A O 1
ATOM 1577 N N . GLY A 1 202 ? 6.279 -7.516 2.865 1.00 79.00 202 GLY A N 1
ATOM 1578 C CA . GLY A 1 202 ? 6.629 -7.619 4.282 1.00 79.00 202 GLY A CA 1
ATOM 1579 C C . GLY A 1 202 ? 8.017 -7.028 4.555 1.00 79.00 202 GLY A C 1
ATOM 1580 O O . GLY A 1 202 ? 8.951 -7.228 3.777 1.00 79.00 202 GLY A O 1
ATOM 1581 N N . SER A 1 203 ? 8.168 -6.285 5.648 1.00 71.50 203 SER A N 1
ATOM 1582 C CA . SER A 1 203 ? 9.462 -5.790 6.118 1.00 71.50 203 SER A CA 1
ATOM 1583 C C . SER A 1 203 ? 10.090 -6.740 7.140 1.00 71.50 203 SER A C 1
ATOM 1585 O O . SER A 1 203 ? 9.437 -7.640 7.666 1.00 71.50 203 SER A O 1
ATOM 1587 N N . MET A 1 204 ? 11.374 -6.534 7.447 1.00 70.75 204 MET A N 1
ATOM 1588 C CA . MET A 1 204 ? 11.991 -7.186 8.606 1.00 70.75 204 MET A CA 1
ATOM 1589 C C . MET A 1 204 ? 11.245 -6.780 9.879 1.00 70.75 204 MET A C 1
ATOM 1591 O O . MET A 1 204 ? 10.806 -5.636 10.004 1.00 70.75 204 MET A O 1
ATOM 1595 N N . VAL A 1 205 ? 11.167 -7.697 10.844 1.00 70.38 205 VAL A N 1
ATOM 1596 C CA . VAL A 1 205 ? 10.618 -7.392 12.169 1.00 70.38 205 VAL A CA 1
ATOM 1597 C C . VAL A 1 205 ? 11.398 -6.221 12.766 1.00 70.38 205 VAL A C 1
ATOM 1599 O O . VAL A 1 205 ? 12.605 -6.310 12.992 1.00 70.38 205 VAL A O 1
ATOM 1602 N N . SER A 1 206 ? 10.702 -5.113 12.995 1.00 66.69 206 SER A N 1
ATOM 1603 C CA . SER A 1 206 ? 11.242 -3.932 13.651 1.00 66.69 206 SER A CA 1
ATOM 1604 C C . SER A 1 206 ? 10.973 -4.040 15.143 1.00 66.69 206 SER A C 1
ATOM 1606 O O . SER A 1 206 ? 9.819 -4.152 15.556 1.00 66.69 206 SER A O 1
ATOM 1608 N N . THR A 1 207 ? 12.029 -3.976 15.948 1.00 68.00 207 THR A N 1
ATOM 1609 C CA . THR A 1 207 ? 11.944 -3.866 17.404 1.00 68.00 207 THR A CA 1
ATOM 1610 C C . THR A 1 207 ? 12.049 -2.398 17.799 1.00 68.00 207 THR A C 1
ATOM 1612 O O . THR A 1 207 ? 13.069 -1.749 17.577 1.00 68.00 207 THR A O 1
ATOM 1615 N N . MET A 1 208 ? 10.978 -1.841 18.357 1.00 64.94 208 MET A N 1
ATOM 1616 C CA . MET A 1 208 ? 10.954 -0.460 18.833 1.00 64.94 208 MET A CA 1
ATOM 1617 C C . MET A 1 208 ? 10.941 -0.436 20.361 1.00 64.94 208 MET A C 1
ATOM 1619 O O . MET A 1 208 ? 10.014 -0.995 20.955 1.00 64.94 208 MET A O 1
ATOM 1623 N N . PRO A 1 209 ? 11.926 0.210 21.013 1.00 60.91 209 PRO A N 1
ATOM 1624 C CA . PRO A 1 209 ? 11.838 0.473 22.434 1.00 60.91 209 PRO A CA 1
ATOM 1625 C C . PRO A 1 209 ? 10.762 1.536 22.676 1.00 60.91 209 PRO A C 1
ATOM 1627 O O . PRO A 1 209 ? 10.785 2.619 22.086 1.00 60.91 209 PRO A O 1
ATOM 1630 N N . VAL A 1 210 ? 9.800 1.220 23.533 1.00 68.06 210 VAL A N 1
ATOM 1631 C CA . VAL A 1 210 ? 8.739 2.126 23.965 1.00 68.06 210 VAL A CA 1
ATOM 1632 C C . VAL A 1 210 ? 8.853 2.298 25.471 1.00 68.06 210 VAL A C 1
ATOM 1634 O O . VAL A 1 210 ? 9.002 1.332 26.219 1.00 68.06 210 VAL A O 1
ATOM 1637 N N . VAL A 1 211 ? 8.797 3.551 25.919 1.00 65.12 211 VAL A N 1
ATOM 1638 C CA . VAL A 1 211 ? 8.771 3.884 27.343 1.00 65.12 211 VAL A CA 1
ATOM 1639 C C . VAL A 1 211 ? 7.316 4.001 27.778 1.00 65.12 211 VAL A C 1
ATOM 1641 O O . VAL A 1 211 ? 6.604 4.913 27.352 1.00 65.12 211 VAL A O 1
ATOM 1644 N N . GLU A 1 212 ? 6.875 3.083 28.636 1.00 61.06 212 GLU A N 1
ATOM 1645 C CA . GLU A 1 212 ? 5.576 3.152 29.308 1.00 61.06 212 GLU A CA 1
ATOM 1646 C C . GLU A 1 212 ? 5.810 3.388 30.807 1.00 61.06 212 GLU A C 1
ATOM 1648 O O . GLU A 1 212 ? 6.249 2.509 31.552 1.00 61.06 212 GLU A O 1
ATOM 1653 N N . GLY A 1 213 ? 5.562 4.621 31.260 1.00 70.19 213 GLY A N 1
ATOM 1654 C CA . GLY A 1 213 ? 5.880 5.041 32.626 1.00 70.19 213 GLY A CA 1
ATOM 1655 C C . GLY A 1 213 ? 7.392 5.113 32.869 1.00 70.19 213 GLY A C 1
ATOM 1656 O O . GLY A 1 213 ? 8.085 5.875 32.202 1.00 70.19 213 GLY A O 1
ATOM 1657 N N . GLN A 1 214 ? 7.894 4.343 33.841 1.00 67.88 214 GLN A N 1
ATOM 1658 C CA . GLN A 1 214 ? 9.331 4.223 34.156 1.00 67.88 214 GLN A CA 1
ATOM 1659 C C . GLN A 1 214 ? 9.958 2.910 33.647 1.00 67.88 214 GLN A C 1
ATOM 1661 O O . GLN A 1 214 ? 11.070 2.572 34.046 1.00 67.88 214 GLN A O 1
ATOM 1666 N N . GLN A 1 215 ? 9.255 2.146 32.803 1.00 58.34 215 GLN A N 1
ATOM 1667 C CA . GLN A 1 215 ? 9.761 0.892 32.241 1.00 58.34 215 GLN A CA 1
ATOM 1668 C C . GLN A 1 215 ? 10.002 1.032 30.738 1.00 58.34 215 GLN A C 1
ATOM 1670 O O . GLN A 1 215 ? 9.135 1.495 29.996 1.00 58.34 215 GLN A O 1
ATOM 1675 N N . GLU A 1 216 ? 11.181 0.601 30.297 1.00 63.22 216 GLU A N 1
ATOM 1676 C CA . GLU A 1 216 ? 11.492 0.394 28.885 1.00 63.22 216 GLU A CA 1
ATOM 1677 C C . GLU A 1 216 ? 10.991 -0.992 28.463 1.00 63.22 216 GLU A C 1
ATOM 1679 O O . GLU A 1 216 ? 11.233 -1.990 29.147 1.00 63.22 216 GLU A O 1
ATOM 1684 N N . ARG A 1 217 ? 10.259 -1.052 27.350 1.00 67.19 217 ARG A N 1
ATOM 1685 C CA . ARG A 1 217 ? 9.747 -2.289 26.747 1.00 67.19 217 ARG A CA 1
ATOM 1686 C C . ARG A 1 217 ? 10.064 -2.319 25.266 1.00 67.19 217 ARG A C 1
ATOM 1688 O O . ARG A 1 217 ? 10.308 -1.277 24.673 1.00 67.19 217 ARG A O 1
ATOM 1695 N N . VAL A 1 218 ? 10.047 -3.506 24.669 1.00 67.81 218 VAL A N 1
ATOM 1696 C CA . VAL A 1 218 ? 10.338 -3.690 23.244 1.00 67.81 218 VAL A CA 1
ATOM 1697 C C . VAL A 1 218 ? 9.114 -4.252 22.543 1.00 67.81 218 VAL A C 1
ATOM 1699 O O . VAL A 1 218 ? 8.688 -5.365 22.839 1.00 67.81 218 VAL A O 1
ATOM 1702 N N . ILE A 1 219 ? 8.616 -3.501 21.566 1.00 66.50 219 ILE A N 1
ATOM 1703 C CA . ILE A 1 219 ? 7.507 -3.901 20.704 1.00 66.50 219 ILE A CA 1
ATOM 1704 C C . ILE A 1 219 ? 8.092 -4.406 19.385 1.00 66.50 219 ILE A C 1
ATOM 1706 O O . ILE A 1 219 ? 8.841 -3.687 18.725 1.00 66.50 219 ILE A O 1
ATOM 1710 N N . SER A 1 220 ? 7.766 -5.639 18.996 1.00 64.69 220 SER A N 1
ATOM 1711 C CA . SER A 1 220 ? 8.186 -6.220 17.710 1.00 64.69 220 SER A CA 1
ATOM 1712 C C . SER A 1 220 ? 7.044 -6.135 16.708 1.00 64.69 220 SER A C 1
ATOM 1714 O O . SER A 1 220 ? 6.011 -6.742 16.962 1.00 64.69 220 SER A O 1
ATOM 1716 N N . VAL A 1 221 ? 7.211 -5.421 15.593 1.00 66.75 221 VAL A N 1
ATOM 1717 C CA . VAL A 1 221 ? 6.195 -5.276 14.533 1.00 66.75 221 VAL A CA 1
ATOM 1718 C C . VAL A 1 221 ? 6.784 -5.687 13.191 1.00 66.75 221 VAL A C 1
ATOM 1720 O O . VAL A 1 221 ? 7.856 -5.206 12.816 1.00 66.75 221 VAL A O 1
ATOM 1723 N N . ARG A 1 222 ? 6.064 -6.511 12.427 1.00 71.00 222 ARG A N 1
ATOM 1724 C CA . ARG A 1 222 ? 6.327 -6.699 11.001 1.00 71.00 222 ARG A CA 1
ATOM 1725 C C . ARG A 1 222 ? 5.415 -5.781 10.190 1.00 71.00 222 ARG A C 1
ATOM 1727 O O . ARG A 1 222 ? 4.198 -5.912 10.242 1.00 71.00 222 ARG A O 1
ATOM 1734 N N . GLN A 1 223 ? 5.994 -4.813 9.487 1.00 72.31 223 GLN A N 1
ATOM 1735 C CA . GLN A 1 223 ? 5.226 -3.816 8.735 1.00 72.31 223 GLN A CA 1
ATOM 1736 C C . GLN A 1 223 ? 5.120 -4.216 7.267 1.00 72.31 223 GLN A C 1
ATOM 1738 O O . GLN A 1 223 ? 5.972 -4.934 6.747 1.00 72.31 223 GLN A O 1
ATOM 1743 N N . ILE A 1 224 ? 4.101 -3.707 6.580 1.00 80.31 224 ILE A N 1
ATOM 1744 C CA . ILE A 1 224 ? 4.123 -3.670 5.121 1.00 80.31 224 ILE A CA 1
ATOM 1745 C C . ILE A 1 224 ? 4.938 -2.441 4.721 1.00 80.31 224 ILE A C 1
ATOM 1747 O O . ILE A 1 224 ? 4.752 -1.350 5.252 1.00 80.31 224 ILE A O 1
ATOM 1751 N N . SER A 1 225 ? 5.895 -2.635 3.826 1.00 81.94 225 SER A N 1
ATOM 1752 C CA . SER A 1 225 ? 6.641 -1.572 3.163 1.00 81.94 225 SER A CA 1
ATOM 1753 C C . SER A 1 225 ? 6.264 -1.541 1.691 1.00 81.94 225 SER A C 1
ATOM 1755 O O . SER A 1 225 ? 5.866 -2.555 1.126 1.00 81.94 225 SER A O 1
ATOM 1757 N N . GLN A 1 226 ? 6.377 -0.370 1.075 1.00 88.50 226 GLN A N 1
ATOM 1758 C CA . GLN A 1 226 ? 6.055 -0.174 -0.334 1.00 88.50 226 GLN A CA 1
ATOM 1759 C C . GLN A 1 226 ? 7.300 0.285 -1.080 1.00 88.50 226 GLN A C 1
ATOM 1761 O O . GLN A 1 226 ? 7.879 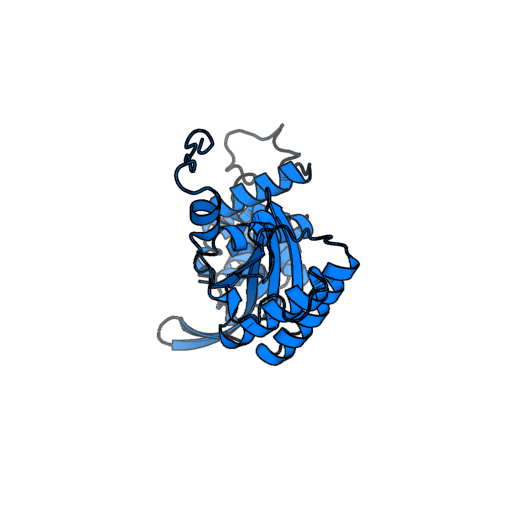1.318 -0.732 1.00 88.50 226 GLN A O 1
ATOM 1766 N N . ALA A 1 227 ? 7.676 -0.459 -2.113 1.00 90.12 227 ALA A N 1
ATOM 1767 C CA . ALA A 1 227 ? 8.598 -0.025 -3.149 1.00 90.12 227 ALA A CA 1
ATOM 1768 C C . ALA A 1 227 ? 7.809 0.605 -4.300 1.00 90.12 227 ALA A C 1
ATOM 1770 O O . ALA A 1 227 ? 6.733 0.127 -4.646 1.00 90.12 227 ALA A O 1
ATOM 1771 N N . VAL A 1 228 ? 8.341 1.675 -4.886 1.00 92.56 228 VAL A N 1
ATOM 1772 C CA . VAL A 1 228 ? 7.702 2.380 -6.006 1.00 92.56 228 VAL A CA 1
ATOM 1773 C C . VAL A 1 228 ? 8.623 2.318 -7.212 1.00 92.56 228 VAL A C 1
ATOM 1775 O O . VAL A 1 228 ? 9.797 2.679 -7.106 1.00 92.56 228 VAL A O 1
ATOM 1778 N N . LEU A 1 229 ? 8.080 1.873 -8.340 1.00 94.19 229 LEU A N 1
ATOM 1779 C CA . LEU A 1 229 ? 8.726 1.839 -9.642 1.00 94.19 229 LEU A CA 1
ATOM 1780 C C . LEU A 1 229 ? 7.969 2.781 -10.568 1.00 94.19 229 LEU A C 1
ATOM 1782 O O . LEU A 1 229 ? 6.743 2.729 -10.614 1.00 94.19 229 LEU A O 1
ATOM 1786 N N . ARG A 1 230 ? 8.693 3.621 -11.305 1.00 92.81 230 ARG A N 1
ATOM 1787 C CA . ARG A 1 230 ? 8.123 4.473 -12.352 1.00 92.81 230 ARG A CA 1
ATOM 1788 C C . ARG A 1 230 ? 8.933 4.332 -13.616 1.00 92.81 230 ARG A C 1
ATOM 1790 O O . ARG A 1 230 ? 10.137 4.573 -13.581 1.00 92.81 230 ARG A O 1
ATOM 1797 N N . TYR A 1 231 ? 8.295 3.958 -14.705 1.00 92.81 231 TYR A N 1
ATOM 1798 C CA . TYR A 1 231 ? 8.938 3.838 -15.996 1.00 92.81 231 TYR A CA 1
ATOM 1799 C C . TYR A 1 231 ? 8.340 4.833 -16.981 1.00 92.81 231 TYR A C 1
ATOM 1801 O O . TYR A 1 231 ? 7.124 4.920 -17.120 1.00 92.81 231 TYR A O 1
ATOM 1809 N N . SER A 1 232 ? 9.207 5.564 -17.676 1.00 90.12 232 SER A N 1
ATOM 1810 C CA . SER A 1 232 ? 8.816 6.499 -18.727 1.00 90.12 232 SER A CA 1
ATOM 1811 C C . SER A 1 232 ? 9.227 5.936 -20.081 1.00 90.12 232 SER A C 1
ATOM 1813 O O . SER A 1 232 ? 10.419 5.856 -20.384 1.00 90.12 232 SER A O 1
ATOM 1815 N N . GLU A 1 233 ? 8.246 5.609 -20.922 1.00 88.88 233 GLU A N 1
ATOM 1816 C CA . GLU A 1 233 ? 8.496 5.083 -22.271 1.00 88.88 233 GLU A CA 1
ATOM 1817 C C . GLU A 1 233 ? 9.283 6.092 -23.115 1.00 88.88 233 GLU A C 1
ATOM 1819 O O . GLU A 1 233 ? 10.268 5.745 -23.769 1.00 88.88 233 GLU A O 1
ATOM 1824 N N . ASN A 1 234 ? 8.915 7.373 -23.015 1.00 85.38 234 ASN A N 1
ATOM 1825 C CA . ASN A 1 234 ? 9.531 8.484 -23.744 1.00 85.38 234 ASN A CA 1
ATOM 1826 C C . ASN A 1 234 ? 11.036 8.621 -23.475 1.00 85.38 234 ASN A C 1
ATOM 1828 O O . ASN A 1 234 ? 11.810 8.968 -24.370 1.00 85.38 234 ASN A O 1
ATOM 1832 N N . THR A 1 235 ? 11.460 8.367 -22.237 1.00 85.12 235 THR A N 1
ATOM 1833 C CA . THR A 1 235 ? 12.860 8.537 -21.825 1.00 85.12 235 THR A CA 1
ATOM 1834 C C . THR A 1 235 ? 13.618 7.221 -21.692 1.00 85.12 235 THR A C 1
ATOM 1836 O O . THR A 1 235 ? 14.844 7.258 -21.629 1.00 85.12 235 THR A O 1
ATOM 1839 N N . GLY A 1 236 ? 12.922 6.078 -21.672 1.00 88.19 236 GLY A N 1
ATOM 1840 C CA . GLY A 1 236 ? 13.502 4.774 -21.343 1.00 88.19 236 GLY A CA 1
ATOM 1841 C C . GLY A 1 236 ? 13.971 4.675 -19.887 1.00 88.19 236 GLY A C 1
ATOM 1842 O O . GLY A 1 236 ? 14.782 3.812 -19.566 1.00 88.19 236 GLY A O 1
ATOM 1843 N N . MET A 1 237 ? 13.530 5.585 -19.013 1.00 90.25 237 MET A N 1
ATOM 1844 C CA . MET A 1 237 ? 14.032 5.708 -17.645 1.00 90.25 237 MET A CA 1
ATOM 1845 C C . MET A 1 237 ? 13.181 4.901 -16.673 1.00 90.25 237 MET A C 1
ATOM 1847 O O . MET A 1 237 ? 11.970 5.112 -16.606 1.00 90.25 237 MET A O 1
ATOM 1851 N N . LEU A 1 238 ? 13.821 4.060 -15.860 1.00 92.75 238 LEU A N 1
ATOM 1852 C CA . LEU A 1 238 ? 13.207 3.443 -14.688 1.00 92.75 238 LEU A CA 1
ATOM 1853 C C . LEU A 1 238 ? 13.650 4.180 -13.422 1.00 92.75 238 LEU A C 1
ATOM 1855 O O . LEU A 1 238 ? 14.838 4.362 -13.168 1.00 92.75 238 LEU A O 1
ATOM 1859 N N . ARG A 1 239 ? 12.690 4.584 -12.597 1.00 92.88 239 ARG A N 1
ATOM 1860 C CA . ARG A 1 239 ? 12.917 5.242 -11.314 1.00 92.88 239 ARG A CA 1
ATOM 1861 C C . ARG A 1 239 ? 12.436 4.363 -10.173 1.00 92.88 239 ARG A C 1
ATOM 1863 O O . ARG A 1 239 ? 11.273 3.974 -10.135 1.00 92.88 239 ARG A O 1
ATOM 1870 N N . LEU A 1 240 ? 13.320 4.100 -9.217 1.00 92.88 240 LEU A N 1
ATOM 1871 C CA . LEU A 1 240 ? 13.055 3.264 -8.049 1.00 92.88 240 LEU A CA 1
ATOM 1872 C C . LEU A 1 240 ? 13.077 4.101 -6.768 1.00 92.88 240 LEU A C 1
ATOM 1874 O O . LEU A 1 240 ? 14.063 4.774 -6.469 1.00 92.88 240 LEU A O 1
ATOM 1878 N N . ALA A 1 241 ? 12.031 4.015 -5.955 1.00 91.81 241 ALA A N 1
ATOM 1879 C CA . ALA A 1 241 ? 11.999 4.599 -4.619 1.00 91.81 241 ALA A CA 1
ATOM 1880 C C . ALA A 1 241 ? 11.673 3.549 -3.560 1.00 91.81 241 ALA A C 1
ATOM 1882 O O . ALA A 1 241 ? 10.989 2.560 -3.815 1.00 91.81 241 ALA A O 1
ATOM 1883 N N . ARG A 1 242 ? 12.171 3.794 -2.340 1.00 87.81 242 ARG A N 1
ATOM 1884 C CA . ARG A 1 242 ? 11.935 2.960 -1.143 1.00 87.81 242 ARG A CA 1
ATOM 1885 C C . ARG A 1 242 ? 12.425 1.507 -1.248 1.00 87.81 242 ARG A C 1
ATOM 1887 O O . ARG A 1 242 ? 12.176 0.710 -0.354 1.00 87.81 242 ARG A O 1
ATOM 1894 N N . VAL A 1 243 ? 13.222 1.202 -2.269 1.00 87.06 243 VAL A N 1
ATOM 1895 C CA . VAL A 1 243 ? 13.993 -0.039 -2.396 1.00 87.06 243 VAL A CA 1
ATOM 1896 C C . VAL A 1 243 ? 15.369 0.158 -1.759 1.00 87.06 243 VAL A C 1
ATOM 1898 O O . VAL A 1 243 ? 16.045 1.159 -2.023 1.00 87.06 243 VAL A O 1
ATOM 1901 N N . ARG A 1 244 ? 15.822 -0.799 -0.936 1.00 85.31 244 ARG A N 1
ATOM 1902 C CA . ARG A 1 244 ? 17.198 -0.794 -0.408 1.00 85.31 244 ARG A CA 1
ATOM 1903 C C . ARG A 1 244 ? 18.198 -0.839 -1.562 1.00 85.31 244 ARG A C 1
ATOM 1905 O O . ARG A 1 244 ? 18.077 -1.693 -2.429 1.00 85.31 244 ARG A O 1
ATOM 1912 N N . LYS A 1 245 ? 19.238 0.000 -1.511 1.00 85.56 245 LYS A N 1
ATOM 1913 C CA . LYS A 1 245 ? 20.256 0.129 -2.572 1.00 85.56 245 LYS A CA 1
ATOM 1914 C C . LYS A 1 245 ? 20.828 -1.207 -3.073 1.00 85.56 245 LYS A C 1
ATOM 1916 O O . LYS A 1 245 ? 21.061 -1.346 -4.262 1.00 85.56 245 LYS A O 1
ATOM 1921 N N . ALA A 1 246 ? 21.007 -2.185 -2.183 1.00 87.31 246 ALA A N 1
ATOM 1922 C CA . ALA A 1 246 ? 21.520 -3.511 -2.534 1.00 87.31 246 ALA A CA 1
ATOM 1923 C C . ALA A 1 246 ? 20.618 -4.302 -3.503 1.00 87.31 246 ALA A C 1
ATOM 1925 O O . ALA A 1 246 ? 21.139 -5.076 -4.291 1.00 87.31 246 ALA A O 1
ATOM 1926 N N . HIS A 1 247 ? 19.300 -4.089 -3.466 1.00 89.38 247 HIS A N 1
ATOM 1927 C CA . HIS A 1 247 ? 18.328 -4.807 -4.304 1.00 89.38 247 HIS A CA 1
ATOM 1928 C C . HIS A 1 247 ? 17.873 -3.996 -5.523 1.00 89.38 247 HIS A C 1
ATOM 1930 O O . HIS A 1 247 ? 17.132 -4.506 -6.354 1.00 89.38 247 HIS A O 1
ATOM 1936 N N . GLN A 1 248 ? 18.283 -2.728 -5.641 1.00 90.56 248 GLN A N 1
ATOM 1937 C CA . GLN A 1 248 ? 17.858 -1.875 -6.755 1.00 90.56 248 GLN A CA 1
ATOM 1938 C C . GLN A 1 248 ? 18.292 -2.420 -8.130 1.00 90.56 248 GLN A C 1
ATOM 1940 O O . GLN A 1 248 ? 17.428 -2.475 -9.001 1.00 90.56 248 GLN A O 1
ATOM 1945 N N . PRO A 1 249 ? 19.550 -2.876 -8.342 1.00 91.62 249 PRO A N 1
ATOM 1946 C CA . PRO A 1 249 ? 19.957 -3.428 -9.638 1.00 91.62 249 PRO A CA 1
ATOM 1947 C C . PRO A 1 249 ? 19.167 -4.683 -10.014 1.00 91.62 249 PRO A C 1
ATOM 1949 O O . PRO A 1 249 ? 18.755 -4.842 -11.152 1.00 91.62 249 PRO A O 1
ATOM 1952 N N . GLU A 1 250 ? 18.899 -5.545 -9.036 1.00 93.12 250 GLU A N 1
ATOM 1953 C CA . GLU A 1 250 ? 18.168 -6.791 -9.255 1.00 93.12 250 GLU A CA 1
ATOM 1954 C C . GLU A 1 250 ? 16.698 -6.539 -9.608 1.00 93.12 250 GLU A C 1
ATOM 1956 O O . GLU A 1 250 ? 16.181 -7.140 -10.542 1.00 93.12 250 GLU A O 1
ATOM 1961 N N . ILE A 1 251 ? 16.035 -5.585 -8.943 1.00 92.94 251 ILE A N 1
ATOM 1962 C CA . ILE A 1 251 ? 14.671 -5.176 -9.316 1.00 92.94 251 ILE A CA 1
ATOM 1963 C C . ILE A 1 251 ? 14.642 -4.535 -10.707 1.00 92.94 251 ILE A C 1
ATOM 1965 O O . ILE A 1 251 ? 13.715 -4.802 -11.472 1.00 92.94 251 ILE A O 1
ATOM 1969 N N . ALA A 1 252 ? 15.631 -3.700 -11.041 1.00 94.00 252 ALA A N 1
ATOM 1970 C CA . ALA A 1 252 ? 15.735 -3.112 -12.373 1.00 94.00 252 ALA A CA 1
ATOM 1971 C C . ALA A 1 252 ? 15.885 -4.202 -13.446 1.00 94.00 252 ALA A C 1
ATOM 1973 O O . ALA A 1 252 ? 15.205 -4.146 -14.468 1.00 94.00 252 ALA A O 1
ATOM 1974 N N . GLU A 1 253 ? 16.696 -5.227 -13.183 1.00 94.94 253 GLU A N 1
ATOM 1975 C CA . GLU A 1 253 ? 16.873 -6.348 -14.103 1.00 94.94 253 GLU A CA 1
ATOM 1976 C C . GLU A 1 253 ? 15.628 -7.237 -14.202 1.00 94.94 253 GLU A C 1
ATOM 1978 O O . GLU A 1 253 ? 15.238 -7.611 -15.303 1.00 94.94 253 GLU A O 1
ATOM 1983 N N . LEU A 1 254 ? 14.930 -7.517 -13.096 1.00 95.50 254 LEU A N 1
ATOM 1984 C CA . LEU A 1 254 ? 13.644 -8.223 -13.141 1.00 95.50 254 LEU A CA 1
ATOM 1985 C C . LEU A 1 254 ? 12.614 -7.456 -13.979 1.00 95.50 254 LEU A C 1
ATOM 1987 O O . LEU A 1 254 ? 11.886 -8.057 -14.768 1.00 95.50 254 LEU A O 1
ATOM 1991 N N . PHE A 1 255 ? 12.572 -6.128 -13.846 1.00 94.75 255 PHE A N 1
ATOM 1992 C CA . PHE A 1 255 ? 11.697 -5.284 -14.656 1.00 94.75 255 PHE A CA 1
ATOM 1993 C C . PHE A 1 255 ? 12.092 -5.350 -16.138 1.00 94.75 255 PHE A C 1
ATOM 1995 O O . PHE A 1 255 ? 11.240 -5.561 -16.999 1.00 94.75 255 PHE A O 1
ATOM 2002 N N . ALA A 1 256 ? 13.384 -5.240 -16.444 1.00 94.38 256 ALA A N 1
ATOM 2003 C CA . ALA A 1 256 ? 13.900 -5.333 -17.804 1.00 94.38 256 ALA A CA 1
ATOM 2004 C C . ALA A 1 256 ? 13.600 -6.695 -18.452 1.00 94.38 256 ALA A C 1
ATOM 2006 O O . ALA A 1 256 ? 13.070 -6.763 -19.558 1.00 94.38 256 ALA A O 1
ATOM 2007 N N . SER A 1 257 ? 13.886 -7.784 -17.746 1.00 95.44 257 SER A N 1
ATOM 2008 C CA . SER A 1 257 ? 13.712 -9.149 -18.235 1.00 95.44 257 SER A CA 1
ATOM 2009 C C . SER A 1 257 ? 12.245 -9.553 -18.398 1.00 95.44 257 SER A C 1
ATOM 2011 O O . SER A 1 257 ? 11.913 -10.224 -19.370 1.00 95.44 257 SER A O 1
ATOM 2013 N N . ILE A 1 258 ? 11.366 -9.166 -17.467 1.00 94.81 258 ILE A N 1
ATOM 2014 C CA . ILE A 1 258 ? 9.977 -9.656 -17.424 1.00 94.81 258 ILE A CA 1
ATOM 2015 C C . ILE A 1 258 ? 9.006 -8.662 -18.063 1.00 94.81 258 ILE A C 1
ATOM 2017 O O . ILE A 1 258 ? 8.158 -9.047 -18.864 1.00 94.81 258 ILE A O 1
ATOM 2021 N N . VAL A 1 259 ? 9.109 -7.382 -17.701 1.00 92.81 259 VAL A N 1
ATOM 2022 C CA . VAL A 1 259 ? 8.153 -6.357 -18.142 1.00 92.81 259 VAL A CA 1
ATOM 2023 C C . VAL A 1 259 ? 8.534 -5.842 -19.529 1.00 92.81 259 VAL A C 1
ATOM 2025 O O . VAL A 1 259 ? 7.684 -5.801 -20.420 1.00 92.81 259 VAL A O 1
ATOM 2028 N N . LEU A 1 260 ? 9.814 -5.504 -19.731 1.00 92.38 260 LEU A N 1
ATOM 2029 C CA . LEU A 1 260 ? 10.321 -5.016 -21.022 1.00 92.38 260 LEU A CA 1
ATOM 2030 C C . LEU A 1 260 ? 10.719 -6.136 -21.993 1.00 92.38 260 LEU A C 1
ATOM 2032 O O . LEU A 1 260 ? 10.952 -5.849 -23.166 1.00 92.38 260 LEU A O 1
ATOM 2036 N N . GLU A 1 261 ? 10.849 -7.378 -21.513 1.00 93.44 261 GLU A N 1
ATOM 2037 C CA . GLU A 1 261 ? 11.358 -8.530 -22.283 1.00 93.44 261 GLU A CA 1
ATOM 2038 C C . GLU A 1 261 ? 12.728 -8.257 -22.941 1.00 93.44 261 GLU A C 1
ATOM 2040 O O . GLU A 1 261 ? 13.065 -8.767 -24.011 1.00 93.44 261 GLU A O 1
ATOM 2045 N N . LYS A 1 262 ? 13.536 -7.421 -22.283 1.00 92.56 262 LYS A N 1
ATOM 2046 C CA . LYS A 1 262 ? 14.854 -6.953 -22.721 1.00 92.56 262 LYS A CA 1
ATOM 2047 C C . LYS A 1 262 ? 15.853 -7.112 -21.564 1.00 92.56 262 LYS A C 1
ATOM 2049 O O . LYS A 1 262 ? 16.140 -6.133 -20.885 1.00 92.56 262 LYS A O 1
ATOM 2054 N N . PRO A 1 263 ? 16.397 -8.314 -21.313 1.00 93.06 263 PRO A N 1
ATOM 2055 C CA . PRO A 1 263 ? 17.390 -8.518 -20.254 1.00 93.06 263 PRO A CA 1
ATOM 2056 C C . PRO A 1 263 ? 18.615 -7.609 -20.433 1.00 93.06 263 PRO A C 1
ATOM 2058 O O . PRO A 1 263 ? 19.079 -7.388 -21.559 1.00 93.06 263 PRO A O 1
ATOM 2061 N N . GLY A 1 264 ? 19.145 -7.074 -19.332 1.00 89.75 264 GLY A N 1
ATOM 2062 C CA . GLY A 1 264 ? 20.290 -6.161 -19.323 1.00 89.75 264 GLY A CA 1
ATOM 2063 C C . GLY A 1 264 ? 20.000 -4.776 -19.911 1.00 89.75 264 GLY A C 1
ATOM 2064 O O . GLY A 1 264 ? 20.933 -4.056 -20.283 1.00 89.75 264 GLY A O 1
ATOM 2065 N N . PHE A 1 265 ? 18.727 -4.380 -20.036 1.00 90.62 265 PHE A N 1
ATOM 2066 C CA . PHE A 1 265 ? 18.339 -3.084 -20.610 1.00 90.62 265 PHE A CA 1
ATOM 2067 C C . PHE A 1 265 ? 18.922 -1.885 -19.854 1.00 90.62 265 PHE A C 1
ATOM 2069 O O . PHE A 1 265 ? 19.189 -0.856 -20.473 1.00 90.62 265 PHE A O 1
ATOM 2076 N N . PHE A 1 266 ? 19.164 -2.039 -18.550 1.00 89.62 266 PHE A N 1
ATOM 2077 C CA . PHE A 1 266 ? 19.737 -1.010 -17.678 1.00 89.62 266 PHE A CA 1
ATOM 2078 C C . PHE A 1 266 ? 21.238 -1.220 -17.373 1.00 89.62 266 PHE A C 1
ATOM 2080 O O . PHE A 1 266 ? 21.827 -0.423 -16.649 1.00 89.62 266 PHE A O 1
ATOM 2087 N N . ASP A 1 267 ? 21.874 -2.247 -17.956 1.00 81.50 267 ASP A N 1
ATOM 2088 C CA . ASP A 1 267 ? 23.261 -2.671 -17.669 1.00 81.50 267 ASP A CA 1
ATOM 2089 C C . ASP A 1 267 ? 24.285 -2.165 -18.714 1.00 81.50 267 ASP A C 1
ATOM 2091 O O . ASP A 1 267 ? 25.293 -2.814 -18.990 1.00 81.50 267 ASP A O 1
ATOM 2095 N N . GLY A 1 268 ? 24.002 -1.075 -19.434 1.00 65.62 268 GLY A N 1
ATOM 2096 C CA . GLY A 1 268 ? 24.926 -0.519 -20.440 1.00 65.62 268 GLY A CA 1
ATOM 2097 C C . GLY A 1 268 ? 25.918 0.494 -19.859 1.00 65.62 268 GLY A C 1
ATOM 2098 O O . GLY A 1 268 ? 25.566 1.225 -18.942 1.00 65.62 268 GLY A O 1
ATOM 2099 N N . ASP A 1 269 ? 27.113 0.630 -20.446 1.00 58.03 269 ASP A N 1
ATOM 2100 C CA . ASP A 1 269 ? 27.998 1.778 -20.157 1.00 58.03 269 ASP A CA 1
ATOM 2101 C C . ASP A 1 269 ? 27.290 3.112 -20.497 1.00 58.03 269 ASP A C 1
ATOM 2103 O O . ASP A 1 269 ? 27.365 4.074 -19.734 1.00 58.03 269 ASP A O 1
ATOM 2107 N N . ASP A 1 270 ? 26.482 3.120 -21.568 1.00 54.34 270 ASP A N 1
ATOM 2108 C CA . ASP A 1 270 ? 25.614 4.237 -21.978 1.00 54.34 270 ASP A CA 1
ATOM 2109 C C . ASP A 1 270 ? 24.407 4.456 -21.038 1.00 54.34 270 ASP A C 1
ATOM 2111 O O . ASP A 1 270 ? 23.753 5.497 -21.101 1.00 54.34 270 ASP A O 1
ATOM 2115 N N . ALA A 1 271 ? 24.105 3.514 -20.129 1.00 52.75 271 ALA A N 1
ATOM 2116 C CA . ALA A 1 271 ? 23.058 3.688 -19.113 1.00 52.75 271 ALA A CA 1
ATOM 2117 C C . ALA A 1 271 ? 23.435 4.751 -18.058 1.00 52.75 271 ALA A C 1
ATOM 2119 O O . ALA A 1 271 ? 22.605 5.147 -17.239 1.00 52.75 271 ALA A O 1
ATOM 2120 N N . GLN A 1 272 ? 24.687 5.229 -18.078 1.00 51.47 272 GLN A N 1
ATOM 2121 C CA . GLN A 1 272 ? 25.162 6.351 -17.265 1.00 51.47 272 GLN A CA 1
ATOM 2122 C C . GLN A 1 272 ? 25.037 7.712 -17.967 1.00 51.47 272 GLN A C 1
ATOM 2124 O O . GLN A 1 272 ? 25.129 8.745 -17.300 1.00 51.47 272 GLN A O 1
ATOM 2129 N N . ASP A 1 273 ? 24.748 7.743 -19.272 1.00 54.56 273 ASP A N 1
ATOM 2130 C CA . ASP A 1 273 ? 24.552 8.975 -20.043 1.00 54.56 273 ASP A CA 1
ATOM 2131 C C . ASP A 1 273 ? 23.097 9.467 -19.930 1.00 54.56 273 ASP A C 1
ATOM 2133 O O . ASP A 1 273 ? 22.350 9.602 -20.903 1.00 54.56 273 ASP A O 1
ATOM 2137 N N . LEU A 1 274 ? 22.694 9.771 -18.688 1.00 55.00 274 LEU A N 1
ATOM 2138 C CA . LEU A 1 274 ? 21.356 10.266 -18.324 1.00 55.00 274 LEU A CA 1
ATOM 2139 C C . LEU A 1 274 ? 20.962 11.529 -19.114 1.00 55.00 274 LEU A C 1
ATOM 2141 O O . LEU A 1 274 ? 19.783 11.763 -19.386 1.00 55.00 274 LEU A O 1
ATOM 2145 N N . TYR A 1 275 ? 21.953 12.327 -19.521 1.00 57.56 275 TYR A N 1
ATOM 2146 C CA . TYR A 1 275 ? 21.777 13.549 -20.296 1.00 57.56 275 TYR A CA 1
ATOM 2147 C C . TYR A 1 275 ? 22.827 13.627 -21.403 1.00 57.56 275 TYR A C 1
ATOM 2149 O O . TYR A 1 275 ? 24.007 13.833 -21.135 1.00 57.56 275 TYR A O 1
ATOM 2157 N N . THR A 1 276 ? 22.390 13.537 -22.660 1.00 59.72 276 THR A N 1
ATOM 2158 C CA . THR A 1 276 ? 23.245 13.818 -23.819 1.00 59.72 276 THR A CA 1
ATOM 2159 C C . THR A 1 276 ? 22.728 15.047 -24.557 1.00 59.72 276 THR A C 1
ATOM 2161 O O . THR A 1 276 ? 21.523 15.214 -24.756 1.00 59.72 276 THR A O 1
ATOM 2164 N N . LEU A 1 277 ? 23.643 15.911 -25.005 1.00 68.00 277 LEU A N 1
ATOM 2165 C CA . LEU A 1 277 ? 23.311 17.023 -25.903 1.00 68.00 277 LEU A CA 1
ATOM 2166 C C . LEU A 1 277 ? 23.098 16.554 -27.344 1.00 68.00 277 LEU A C 1
ATOM 2168 O O . LEU A 1 277 ? 22.812 17.370 -28.212 1.00 68.00 277 LEU A O 1
ATOM 2172 N N . ARG A 1 278 ? 23.166 15.245 -27.600 1.00 64.62 278 ARG A N 1
ATOM 2173 C CA . ARG A 1 278 ? 23.037 14.630 -28.921 1.00 64.62 278 ARG A CA 1
ATOM 2174 C C . ARG A 1 278 ? 21.834 15.135 -29.732 1.00 64.62 278 ARG A C 1
ATOM 2176 O O . ARG A 1 278 ? 22.012 15.371 -30.922 1.00 64.62 278 ARG A O 1
ATOM 2183 N N . PRO A 1 279 ? 20.636 15.367 -29.153 1.00 65.62 279 PRO A N 1
ATOM 2184 C CA . PRO A 1 279 ? 19.527 15.969 -29.898 1.00 65.62 279 PRO A CA 1
ATOM 2185 C C . PRO A 1 279 ? 19.816 17.404 -30.372 1.00 65.62 279 PRO A C 1
ATOM 2187 O O . PRO A 1 279 ? 19.452 17.765 -31.488 1.00 65.62 279 PRO A O 1
ATOM 2190 N N . ILE A 1 280 ? 20.504 18.207 -29.553 1.00 71.50 280 ILE A N 1
ATOM 2191 C CA . ILE A 1 280 ? 20.941 19.569 -29.896 1.00 71.50 280 ILE A CA 1
ATOM 2192 C C . ILE A 1 280 ? 22.072 19.514 -30.928 1.00 71.50 280 ILE A C 1
ATOM 2194 O O . ILE A 1 280 ? 22.069 20.272 -31.891 1.00 71.50 280 ILE A O 1
ATOM 2198 N N . GLU A 1 281 ? 23.012 18.582 -30.771 1.00 72.88 281 GLU A N 1
ATOM 2199 C CA . GLU A 1 281 ? 24.124 18.371 -31.702 1.00 72.88 281 GLU A CA 1
ATOM 2200 C C . GLU A 1 281 ? 23.636 17.928 -33.089 1.00 72.88 281 GLU A C 1
ATOM 2202 O O . GLU A 1 281 ? 24.130 18.426 -34.098 1.00 72.88 281 GLU A O 1
ATOM 2207 N N . LEU A 1 282 ? 22.632 17.045 -33.147 1.00 73.62 282 LEU A N 1
ATOM 2208 C CA . LEU A 1 282 ? 21.993 16.594 -34.389 1.00 73.62 282 LEU A CA 1
ATOM 2209 C C . LEU A 1 282 ? 21.179 17.704 -35.064 1.00 73.62 282 LEU A C 1
ATOM 2211 O O . LEU A 1 282 ? 21.206 17.822 -36.287 1.00 73.62 282 LEU A O 1
ATOM 2215 N N . ALA A 1 283 ? 20.462 18.516 -34.284 1.00 76.06 283 ALA A N 1
ATOM 2216 C CA . ALA A 1 283 ? 19.720 19.667 -34.799 1.00 76.06 283 ALA A CA 1
ATOM 2217 C C . ALA A 1 283 ? 20.645 20.829 -35.216 1.00 76.06 283 ALA A C 1
ATOM 2219 O O . ALA A 1 283 ? 20.260 21.674 -36.029 1.00 76.06 283 ALA A O 1
ATOM 2220 N N . GLY A 1 284 ? 21.872 20.868 -34.686 1.00 73.12 284 GLY A N 1
ATOM 2221 C CA . GLY A 1 284 ? 22.879 21.871 -35.006 1.00 73.12 284 GLY A CA 1
ATOM 2222 C C . GLY A 1 284 ? 22.382 23.305 -34.750 1.00 73.12 284 GLY A C 1
ATOM 2223 O O . GLY A 1 284 ? 21.564 23.533 -33.858 1.00 73.12 284 GLY A O 1
ATOM 2224 N N . PRO A 1 285 ? 22.826 24.306 -35.534 1.00 76.94 285 PRO A N 1
ATOM 2225 C CA . PRO A 1 285 ? 22.414 25.702 -35.348 1.00 76.94 285 PRO A CA 1
ATOM 2226 C C . PRO A 1 285 ? 20.920 25.960 -35.620 1.00 76.94 285 PRO A C 1
ATOM 2228 O O . PRO A 1 285 ? 20.451 27.078 -35.426 1.00 76.94 285 PRO A O 1
ATOM 2231 N N . SER A 1 286 ? 20.175 24.950 -36.078 1.00 73.50 286 SER A N 1
ATOM 2232 C CA . SER A 1 286 ? 18.729 25.001 -36.306 1.00 73.50 286 SER A CA 1
ATOM 2233 C C . SER A 1 286 ? 17.910 24.555 -35.093 1.00 73.50 286 SER A C 1
ATOM 2235 O O . SER A 1 286 ? 16.682 24.580 -35.159 1.00 73.50 286 SER A O 1
ATOM 2237 N N . PHE A 1 287 ? 18.556 24.146 -33.995 1.00 78.25 287 PHE A N 1
ATOM 2238 C CA . PHE A 1 287 ? 17.857 23.829 -32.755 1.00 78.25 287 PHE A CA 1
ATOM 2239 C C . PHE A 1 287 ? 17.113 25.061 -32.225 1.00 78.25 287 PHE A C 1
ATOM 2241 O O . PHE A 1 287 ? 17.718 26.090 -31.923 1.00 78.25 287 PHE A O 1
ATOM 2248 N N . ALA A 1 288 ? 15.798 24.937 -32.074 1.00 70.50 288 ALA A N 1
ATOM 2249 C CA . ALA A 1 288 ? 14.954 25.928 -31.428 1.00 70.50 288 ALA A CA 1
ATOM 2250 C C . ALA A 1 288 ? 14.206 25.253 -30.276 1.00 70.50 288 ALA A C 1
ATOM 2252 O O . ALA A 1 288 ? 13.563 24.222 -30.463 1.00 70.50 288 ALA A O 1
ATOM 2253 N N . PHE A 1 289 ? 14.311 25.831 -29.080 1.00 62.72 289 PHE A N 1
ATOM 2254 C CA . PHE A 1 289 ? 13.568 25.374 -27.912 1.00 62.72 289 PHE A CA 1
ATOM 2255 C C . PHE A 1 289 ? 12.192 26.044 -27.909 1.00 62.72 289 PHE A C 1
ATOM 2257 O O . PHE A 1 289 ? 12.104 27.259 -27.716 1.00 62.72 289 PHE A O 1
ATOM 2264 N N . ASP A 1 290 ? 11.132 25.272 -28.143 1.00 62.16 290 ASP A N 1
ATOM 2265 C CA . ASP A 1 290 ? 9.762 25.776 -28.056 1.00 62.16 290 ASP A CA 1
ATOM 2266 C C . ASP A 1 290 ? 9.249 25.640 -26.617 1.00 62.16 290 ASP A C 1
ATOM 2268 O O . ASP A 1 290 ? 8.934 24.552 -26.137 1.00 62.16 290 ASP A O 1
ATOM 2272 N N . ALA A 1 291 ? 9.208 26.763 -25.903 1.00 52.84 291 ALA A N 1
ATOM 2273 C CA . ALA A 1 291 ? 8.766 26.821 -24.513 1.00 52.84 291 ALA A CA 1
ATOM 2274 C C . ALA A 1 291 ? 7.230 26.817 -24.359 1.00 52.84 291 ALA A C 1
ATOM 2276 O O . ALA A 1 291 ? 6.734 26.929 -23.238 1.00 52.84 291 ALA A O 1
ATOM 2277 N N . ALA A 1 292 ? 6.460 26.720 -25.451 1.00 49.53 292 ALA A N 1
ATOM 2278 C CA . ALA A 1 292 ? 5.004 26.861 -25.412 1.00 49.53 292 ALA A CA 1
ATOM 2279 C C . ALA A 1 292 ? 4.250 25.676 -24.769 1.00 49.53 292 ALA A C 1
ATOM 2281 O O . ALA A 1 292 ? 3.067 25.823 -24.464 1.00 49.53 292 ALA A O 1
ATOM 2282 N N . THR A 1 293 ? 4.907 24.539 -24.517 1.00 43.53 293 THR A N 1
ATOM 2283 C CA . THR A 1 293 ? 4.257 23.307 -24.016 1.00 43.53 293 THR A CA 1
ATOM 2284 C C . THR A 1 293 ? 4.358 23.109 -22.497 1.00 43.53 293 THR A C 1
ATOM 2286 O O . THR A 1 293 ? 3.922 22.086 -21.986 1.00 43.53 293 THR A O 1
ATOM 2289 N N . ILE A 1 294 ? 4.894 24.075 -21.740 1.00 39.75 294 ILE A N 1
ATOM 2290 C CA . ILE A 1 294 ? 4.831 24.050 -20.268 1.00 39.75 294 ILE A CA 1
ATOM 2291 C C . ILE A 1 294 ? 3.691 24.976 -19.822 1.00 39.75 294 ILE A C 1
ATOM 2293 O O . ILE A 1 294 ? 3.905 26.153 -19.522 1.00 39.75 294 ILE A O 1
ATOM 2297 N N . ARG A 1 295 ? 2.462 24.455 -19.830 1.00 34.06 295 ARG A N 1
ATOM 2298 C CA . ARG A 1 295 ? 1.301 25.037 -19.146 1.00 34.06 295 ARG A CA 1
ATOM 2299 C C . ARG A 1 295 ? 0.512 23.955 -18.441 1.00 34.06 295 ARG A C 1
ATOM 2301 O O . ARG A 1 295 ? 0.279 22.916 -19.088 1.00 34.06 295 ARG A O 1
#

Secondary structure (DSSP, 8-state):
----HHHHS-HHHHHHS-HHHHHHHHHTTTTTSTT--GGGGGS-HHHHHHHHHHHHTS-GGGS-HHHHHHHHHHHHH-SHHHHHHHHHHHHHTT--S-TTGGG--TTS--GGG-HHHHHHHHHHH-HHHHHHHHHHHHHHT---PEEEE-SSS-------HHHHHHHHHHHHHHHHHHHS---EEEEEEEETTEEEEEEEEEPPPEEEEEEETTEEEEEEE--EEEEEEEEETTTTEEEEESS-GGGHHHHHHHIIIIISS-TTTT-SGGGG-S--SHHHHHHGGG----GGG--

Radius of gyration: 23.45 Å; chains: 1; bounding box: 59×42×70 Å